Protein AF-A0A2E0ZL60-F1 (afdb_monomer_lite)

Structure (mmCIF, N/CA/C/O backbone):
data_AF-A0A2E0ZL60-F1
#
_entry.id   AF-A0A2E0ZL60-F1
#
loop_
_atom_site.group_PDB
_atom_site.id
_atom_site.type_symbol
_atom_site.label_atom_id
_atom_site.label_alt_id
_atom_site.label_comp_id
_atom_site.label_asym_id
_atom_site.label_entity_id
_atom_site.label_seq_id
_atom_site.pdbx_PDB_ins_code
_atom_site.Cartn_x
_atom_site.Cartn_y
_atom_site.Cartn_z
_atom_site.occupancy
_atom_site.B_iso_or_equiv
_atom_site.auth_seq_id
_atom_site.auth_comp_id
_atom_site.auth_asym_id
_atom_site.auth_atom_id
_atom_site.pdbx_PDB_model_num
ATOM 1 N N . MET A 1 1 ? -19.116 -10.398 30.350 1.00 44.75 1 MET A N 1
ATOM 2 C CA . MET A 1 1 ? -18.994 -11.153 29.090 1.00 44.75 1 MET A CA 1
ATOM 3 C C . MET A 1 1 ? -18.769 -10.111 28.020 1.00 44.75 1 MET A C 1
ATOM 5 O O . MET A 1 1 ? -19.421 -9.079 28.097 1.00 44.75 1 MET A O 1
ATOM 9 N N . CYS A 1 2 ? -17.756 -10.293 27.179 1.00 43.09 2 CYS A N 1
ATOM 10 C CA . CYS A 1 2 ? -17.496 -9.387 26.066 1.00 43.09 2 CYS A CA 1
ATOM 11 C C . CYS A 1 2 ? -18.445 -9.800 24.946 1.00 43.09 2 CYS A C 1
ATOM 13 O O . CYS A 1 2 ? -18.360 -10.938 24.493 1.00 43.09 2 CYS A O 1
ATOM 15 N N . ASP A 1 3 ? -19.374 -8.925 24.585 1.00 45.25 3 ASP A N 1
ATOM 16 C CA . ASP A 1 3 ? -20.279 -9.153 23.464 1.00 45.25 3 ASP A CA 1
ATOM 17 C C . ASP A 1 3 ? -19.459 -8.947 22.170 1.00 45.25 3 ASP A C 1
ATOM 19 O O . ASP A 1 3 ? -18.822 -7.901 22.021 1.00 45.25 3 ASP A O 1
ATOM 23 N N . ASP A 1 4 ? -19.422 -9.943 21.279 1.00 63.31 4 ASP A N 1
ATOM 24 C CA . ASP A 1 4 ? -18.672 -9.987 20.011 1.00 63.31 4 ASP A CA 1
ATOM 25 C C . ASP A 1 4 ? -17.159 -10.228 20.151 1.00 63.31 4 ASP A C 1
ATOM 27 O O . ASP A 1 4 ? -16.347 -9.328 19.916 1.00 63.31 4 ASP A O 1
ATOM 31 N N . LEU A 1 5 ? -16.781 -11.466 20.497 1.00 67.69 5 LEU A N 1
ATOM 32 C CA . LEU A 1 5 ? -15.383 -11.910 20.542 1.00 67.69 5 LEU A CA 1
ATOM 33 C C . LEU A 1 5 ? -15.007 -12.723 19.290 1.00 67.69 5 LEU A C 1
ATOM 35 O O . LEU A 1 5 ? -15.621 -13.754 19.020 1.00 67.69 5 LEU A O 1
ATOM 39 N N . ILE A 1 6 ? -13.951 -12.319 18.573 1.00 72.19 6 ILE A N 1
ATOM 40 C CA . ILE A 1 6 ? -13.355 -13.114 17.482 1.00 72.19 6 ILE A CA 1
ATOM 41 C C . ILE A 1 6 ? -12.000 -13.671 17.905 1.00 72.19 6 ILE A C 1
ATOM 43 O O . ILE A 1 6 ? -11.134 -12.916 18.343 1.00 72.19 6 ILE A O 1
ATOM 47 N N . LEU A 1 7 ? -11.815 -14.984 17.758 1.00 71.44 7 LEU A N 1
ATOM 48 C CA . LEU A 1 7 ? -10.533 -15.656 17.971 1.00 71.44 7 LEU A CA 1
ATOM 49 C C . LEU A 1 7 ? -9.821 -15.872 16.634 1.00 71.44 7 LEU A C 1
ATOM 51 O O . LEU A 1 7 ? -10.433 -16.328 15.672 1.00 71.44 7 LEU A O 1
ATOM 55 N N . LEU A 1 8 ? -8.525 -15.588 16.577 1.00 68.31 8 LEU A N 1
ATOM 56 C CA . LEU A 1 8 ? -7.730 -15.828 15.375 1.00 68.31 8 LEU A CA 1
ATOM 57 C C . LEU A 1 8 ? -7.024 -17.181 15.426 1.00 68.31 8 LEU A C 1
ATOM 59 O O . LEU A 1 8 ? -6.408 -17.533 16.433 1.00 68.31 8 LEU A O 1
ATOM 63 N N . ALA A 1 9 ? -7.112 -17.922 14.327 1.00 63.91 9 ALA A N 1
ATOM 64 C CA . ALA A 1 9 ? -6.436 -19.197 14.120 1.00 63.91 9 ALA A CA 1
ATOM 65 C C . ALA A 1 9 ? -5.778 -19.227 12.728 1.00 63.91 9 ALA A C 1
ATOM 67 O O . ALA A 1 9 ? -6.069 -18.395 11.871 1.00 63.91 9 ALA A O 1
ATOM 68 N N . PHE A 1 10 ? -4.867 -20.169 12.480 1.00 68.06 10 PHE A N 1
ATOM 69 C CA . PHE A 1 10 ? -4.040 -20.157 11.259 1.00 68.06 10 PHE A CA 1
ATOM 70 C C . PHE A 1 10 ? -4.469 -21.218 10.253 1.00 68.06 10 PHE A C 1
ATOM 72 O O . PHE A 1 10 ? -4.878 -22.309 10.631 1.00 68.06 10 PHE A O 1
ATOM 79 N N . GLY A 1 11 ? -4.358 -20.928 8.959 1.00 53.38 11 GLY A N 1
ATOM 80 C CA . GLY A 1 11 ? -4.427 -21.956 7.919 1.00 53.38 11 GLY A CA 1
ATOM 81 C C . GLY A 1 11 ? -3.049 -22.592 7.733 1.00 53.38 11 GLY A C 1
ATOM 82 O O . GLY A 1 11 ? -2.093 -21.893 7.408 1.00 53.38 11 GLY A O 1
ATOM 83 N N . GLY A 1 12 ? -2.909 -23.898 7.979 1.00 56.75 12 GLY A N 1
ATOM 84 C CA . GLY A 1 12 ? -1.682 -24.637 7.663 1.00 56.75 12 GLY A CA 1
ATOM 85 C C . GLY A 1 12 ? -1.555 -25.978 8.406 1.00 56.75 12 GLY A C 1
ATOM 86 O O . GLY A 1 12 ? -1.923 -26.060 9.580 1.00 56.75 12 GLY A O 1
ATOM 87 N N . PRO A 1 13 ? -0.992 -27.029 7.778 1.00 49.72 13 PRO A N 1
ATOM 88 C CA . PRO A 1 13 ? -0.985 -28.397 8.318 1.00 49.72 13 PRO A CA 1
ATOM 89 C C . PRO A 1 13 ? -0.105 -28.608 9.568 1.00 49.72 13 PRO A C 1
ATOM 91 O O . PRO A 1 13 ? -0.114 -29.693 10.147 1.00 49.72 13 PRO A O 1
ATOM 94 N N . PHE A 1 14 ? 0.644 -27.591 10.014 1.00 51.56 14 PHE A N 1
ATOM 95 C CA . PHE A 1 14 ? 1.700 -27.724 11.029 1.00 51.56 14 PHE A CA 1
ATOM 96 C C . PHE A 1 14 ? 1.362 -27.184 12.429 1.00 51.56 14 PHE A C 1
ATOM 98 O O . PHE A 1 14 ? 2.237 -27.147 13.294 1.00 51.56 14 PHE A O 1
ATOM 105 N N . TYR A 1 15 ? 0.116 -26.797 12.707 1.00 61.94 15 TYR A N 1
ATOM 106 C CA . TYR A 1 15 ? -0.217 -26.128 13.970 1.00 61.94 15 TYR A CA 1
ATOM 107 C C . TYR A 1 15 ? -1.091 -26.984 14.893 1.00 61.94 15 TYR A C 1
ATOM 109 O O . TYR A 1 15 ? -2.301 -27.109 14.711 1.00 61.94 15 TYR A O 1
ATOM 117 N N . PHE A 1 16 ? -0.483 -27.504 15.964 1.00 56.84 16 PHE A N 1
ATOM 118 C CA . PHE A 1 16 ? -1.176 -28.227 17.043 1.00 56.84 16 PHE A CA 1
ATOM 119 C C . PHE A 1 16 ? -2.316 -27.424 17.692 1.00 56.84 16 PHE A C 1
ATOM 121 O O . PHE A 1 16 ? -3.311 -28.007 18.121 1.00 56.84 16 PHE A O 1
ATOM 128 N N . PHE A 1 17 ? -2.195 -26.093 17.753 1.00 60.81 17 PHE A N 1
ATOM 129 C CA . PHE A 1 17 ? -3.228 -25.220 18.318 1.00 60.81 17 PHE A CA 1
ATOM 130 C C . PHE A 1 17 ? -4.510 -25.215 17.471 1.00 60.81 17 PHE A C 1
ATOM 132 O O . PHE A 1 17 ? -5.612 -25.283 18.019 1.00 60.81 17 PHE A O 1
ATOM 139 N N . ASN A 1 18 ? -4.368 -25.251 16.143 1.00 68.56 18 ASN A N 1
ATOM 140 C CA . ASN A 1 18 ? -5.503 -25.260 15.226 1.00 68.56 18 ASN A CA 1
ATOM 141 C C . ASN A 1 18 ? -6.332 -26.527 15.386 1.00 68.56 18 ASN A C 1
ATOM 143 O O . ASN A 1 18 ? -7.546 -26.428 15.456 1.00 68.56 18 ASN A O 1
ATOM 147 N N . TYR A 1 19 ? -5.715 -27.699 15.562 1.00 73.44 19 TYR A N 1
ATOM 148 C CA . TYR A 1 19 ? -6.470 -28.941 15.764 1.00 73.44 19 TYR A CA 1
ATOM 149 C C . TYR A 1 19 ? -7.383 -28.904 16.992 1.00 73.44 19 TYR A C 1
ATOM 151 O O . TYR A 1 19 ? -8.451 -29.511 16.979 1.00 73.44 19 TYR A O 1
ATOM 159 N N . ARG A 1 20 ? -6.993 -28.186 18.054 1.00 79.56 20 ARG A N 1
ATOM 160 C CA . ARG A 1 20 ? -7.834 -28.048 19.247 1.00 79.56 20 ARG A CA 1
ATOM 161 C C . ARG A 1 20 ? -8.996 -27.086 19.026 1.00 79.56 20 ARG A C 1
ATOM 163 O O . ARG A 1 20 ? -10.085 -27.354 19.512 1.00 79.56 20 ARG A O 1
ATOM 170 N N . ILE A 1 21 ? -8.782 -25.981 18.316 1.00 80.81 21 ILE A N 1
ATOM 171 C CA . ILE A 1 21 ? -9.883 -25.078 17.956 1.00 80.81 21 ILE A CA 1
ATOM 172 C C . ILE A 1 21 ? -10.816 -25.774 16.966 1.00 80.81 21 ILE A C 1
ATOM 174 O O . ILE A 1 21 ? -12.019 -25.790 17.186 1.00 80.81 21 ILE A O 1
ATOM 178 N N . LEU A 1 22 ? -10.270 -26.411 15.931 1.00 83.50 22 LEU A N 1
ATOM 179 C CA . LEU A 1 22 ? -11.033 -27.155 14.934 1.00 83.50 22 LEU A CA 1
ATOM 180 C C . LEU A 1 22 ? -11.872 -28.253 15.590 1.00 83.50 22 LEU A C 1
ATOM 182 O O . LEU A 1 22 ? -13.055 -28.329 15.298 1.00 83.50 22 LEU A O 1
ATOM 186 N N . SER A 1 23 ? -11.329 -29.019 16.544 1.00 84.75 23 SER A N 1
ATOM 187 C CA . SER A 1 23 ? -12.113 -30.043 17.255 1.00 84.75 23 SER A CA 1
ATOM 188 C C . SER A 1 23 ? -13.192 -29.477 18.179 1.00 84.75 23 SER A C 1
ATOM 190 O O . SER A 1 23 ? -14.175 -30.159 18.452 1.00 84.75 23 SER A O 1
ATOM 192 N N . LEU A 1 24 ? -13.037 -28.239 18.657 1.00 85.31 24 LEU A N 1
ATOM 193 C CA . LEU A 1 24 ? -14.088 -27.535 19.393 1.00 85.31 24 LEU A CA 1
ATOM 194 C C . LEU A 1 24 ? -15.141 -26.941 18.450 1.00 85.31 24 LEU A C 1
ATOM 196 O O . LEU A 1 24 ? -16.302 -26.837 18.825 1.00 85.31 24 LEU A O 1
ATOM 200 N N . LEU A 1 25 ? -14.764 -26.535 17.238 1.00 85.44 25 LEU A N 1
ATOM 201 C CA . LEU A 1 25 ? -15.684 -26.019 16.217 1.00 85.44 25 LEU A CA 1
ATOM 202 C C . LEU A 1 25 ? -16.408 -27.135 15.448 1.00 85.44 25 LEU A C 1
ATOM 204 O O . LEU A 1 25 ? -17.450 -26.871 14.839 1.00 85.44 25 LEU A O 1
ATOM 208 N N . ASP A 1 26 ? -15.869 -28.356 15.488 1.00 76.38 26 ASP A N 1
ATOM 209 C CA . ASP A 1 26 ? -16.369 -29.540 14.798 1.00 76.38 26 ASP A CA 1
ATOM 210 C C . ASP A 1 26 ? -17.738 -29.964 15.353 1.00 76.38 26 ASP A C 1
ATOM 212 O O . ASP A 1 26 ? -17.886 -30.789 16.252 1.00 76.38 26 ASP A O 1
ATOM 216 N N . ASN A 1 27 ? -18.780 -29.360 14.787 1.00 73.06 27 ASN A N 1
ATOM 217 C CA . ASN A 1 27 ? -20.173 -29.759 14.948 1.00 73.06 27 ASN A CA 1
ATOM 218 C C . ASN A 1 27 ? -20.565 -30.821 13.896 1.00 73.06 27 ASN A C 1
ATOM 220 O O . ASN A 1 27 ? -21.704 -30.826 13.423 1.00 73.06 27 ASN A O 1
ATOM 224 N N . GLY A 1 28 ? -19.624 -31.678 13.480 1.00 71.06 28 GLY A N 1
ATOM 225 C CA . GLY A 1 28 ? -19.782 -32.625 12.374 1.00 71.06 28 GLY A CA 1
ATOM 226 C C . GLY A 1 28 ? -19.444 -32.035 11.000 1.00 71.06 28 GLY A C 1
ATOM 227 O O . GLY A 1 28 ? -19.955 -32.525 9.993 1.00 71.06 28 GLY A O 1
ATOM 228 N N . ILE A 1 29 ? -18.632 -30.975 10.956 1.00 72.69 29 ILE A N 1
ATOM 229 C CA . ILE A 1 29 ? -18.113 -30.380 9.719 1.00 72.69 29 ILE A CA 1
ATOM 230 C C . ILE A 1 29 ? -16.599 -30.514 9.787 1.00 72.69 29 ILE A C 1
ATOM 232 O O . ILE A 1 29 ? -15.955 -29.843 10.594 1.00 72.69 29 ILE A O 1
ATOM 236 N N . ASP A 1 30 ? -16.043 -31.361 8.925 1.00 81.25 30 ASP A N 1
ATOM 237 C CA . ASP A 1 30 ? -14.599 -31.463 8.775 1.00 81.25 30 ASP A CA 1
ATOM 238 C C . ASP A 1 30 ? -14.069 -30.182 8.121 1.00 81.25 30 ASP A C 1
ATOM 240 O O . ASP A 1 30 ? -14.214 -29.953 6.922 1.00 81.25 30 ASP A O 1
ATOM 244 N N . LEU A 1 31 ? -13.505 -29.309 8.952 1.00 81.81 31 LEU A N 1
ATOM 245 C CA . LEU A 1 31 ? -12.919 -28.044 8.524 1.00 81.81 31 LEU A CA 1
ATOM 246 C C . LEU A 1 31 ? -11.487 -28.213 7.995 1.00 81.81 31 LEU A C 1
ATOM 248 O O . LEU A 1 31 ? -10.915 -27.233 7.522 1.00 81.81 31 LEU A O 1
ATOM 252 N N . SER A 1 32 ? -10.890 -29.410 8.072 1.00 79.38 32 SER A N 1
ATOM 253 C CA . SER A 1 32 ? -9.493 -29.615 7.667 1.00 79.38 32 SER A CA 1
ATOM 254 C C . SER A 1 32 ? -9.276 -29.390 6.169 1.00 79.38 32 SER A C 1
ATOM 256 O O . SER A 1 32 ? -8.305 -28.734 5.793 1.00 79.38 32 SER A O 1
ATOM 258 N N . ASP A 1 33 ? -10.239 -29.804 5.343 1.00 81.44 33 ASP A N 1
ATOM 259 C CA . ASP A 1 33 ? -10.255 -29.571 3.892 1.00 81.44 33 ASP A CA 1
ATOM 260 C C . ASP A 1 33 ? -10.708 -28.150 3.509 1.00 81.44 33 ASP A C 1
ATOM 262 O O . ASP A 1 33 ? -10.700 -27.788 2.336 1.00 81.44 33 ASP A O 1
ATOM 266 N N . SER A 1 34 ? -11.140 -27.343 4.485 1.00 84.94 34 SER A N 1
ATOM 267 C CA . SER A 1 34 ? -11.659 -25.982 4.273 1.00 84.94 34 SER A CA 1
ATOM 268 C C . SER A 1 34 ? -10.724 -24.890 4.793 1.00 84.94 34 SER A C 1
ATOM 270 O O . SER A 1 34 ? -11.098 -23.719 4.785 1.00 84.94 34 SER A O 1
ATOM 272 N N . LEU A 1 35 ? -9.534 -25.239 5.293 1.00 87.44 35 LEU A N 1
ATOM 273 C CA . LEU A 1 35 ? -8.582 -24.229 5.751 1.00 87.44 35 LEU A CA 1
ATOM 274 C C . LEU A 1 35 ? -8.124 -23.355 4.569 1.00 87.44 35 LEU A C 1
ATOM 276 O O . LEU A 1 35 ? -7.800 -23.901 3.516 1.00 87.44 35 LEU A O 1
ATOM 280 N N . PRO A 1 36 ? -8.069 -22.021 4.743 1.00 90.06 36 PRO A N 1
ATOM 281 C CA . PRO A 1 36 ? -7.762 -21.099 3.653 1.00 90.06 36 PRO A CA 1
ATOM 282 C C . PRO A 1 36 ? -6.338 -21.288 3.121 1.00 90.06 36 PRO A C 1
ATOM 284 O O . PRO A 1 36 ? -5.403 -21.507 3.904 1.00 90.06 36 PRO A O 1
ATOM 287 N N . GLU A 1 37 ? -6.167 -21.138 1.805 1.00 89.12 37 GLU A N 1
ATOM 288 C CA . GLU A 1 37 ? -4.848 -21.080 1.173 1.00 89.12 37 GLU A CA 1
ATOM 289 C C . GLU A 1 37 ? -4.092 -19.793 1.552 1.00 89.12 37 GLU A C 1
ATOM 291 O O . GLU A 1 37 ? -4.628 -18.881 2.188 1.00 89.12 37 GLU A O 1
ATOM 296 N N . ILE A 1 38 ? -2.814 -19.698 1.163 1.00 86.94 38 ILE A N 1
ATOM 297 C CA . ILE A 1 38 ? -2.010 -18.481 1.354 1.00 86.94 38 ILE A CA 1
ATOM 298 C C . ILE A 1 38 ? -2.781 -17.282 0.794 1.00 86.94 38 ILE A C 1
ATOM 300 O O . ILE A 1 38 ? -3.271 -17.320 -0.329 1.00 86.94 38 ILE A O 1
ATOM 304 N N . SER A 1 39 ? -2.858 -16.205 1.576 1.00 82.44 39 SER A N 1
ATOM 305 C CA . SER A 1 39 ? -3.594 -14.984 1.223 1.00 82.44 39 SER A CA 1
ATOM 306 C C . SER A 1 39 ? -5.123 -15.097 1.234 1.00 82.44 39 SER A C 1
ATOM 308 O O . SER A 1 39 ? -5.778 -14.058 1.171 1.00 82.44 39 SER A O 1
ATOM 310 N N . GLU A 1 40 ? -5.708 -16.255 1.518 1.00 91.38 40 GLU A N 1
ATOM 311 C CA . GLU A 1 40 ? -7.145 -16.396 1.771 1.00 91.38 40 GLU A CA 1
ATOM 312 C C . GLU A 1 40 ? -7.488 -16.262 3.266 1.00 91.38 40 GLU A C 1
ATOM 314 O O . GLU A 1 40 ? -6.614 -16.064 4.128 1.00 91.38 40 GLU A O 1
ATOM 319 N N . PHE A 1 41 ? -8.782 -16.317 3.578 1.00 94.31 41 PHE A N 1
ATOM 320 C CA . PHE A 1 41 ? -9.303 -16.354 4.938 1.00 94.31 41 PHE A CA 1
ATOM 321 C C . PHE A 1 41 ? -10.602 -17.169 5.009 1.00 94.31 41 PHE A C 1
ATOM 323 O O . PHE A 1 41 ? -11.273 -17.381 4.004 1.00 94.31 41 PHE A O 1
ATOM 330 N N . LEU A 1 42 ? -10.967 -17.608 6.212 1.00 92.94 42 LEU A N 1
ATOM 331 C CA . LEU A 1 42 ? -12.236 -18.270 6.498 1.00 92.94 42 LEU A CA 1
ATOM 332 C C . LEU A 1 42 ? -12.764 -17.792 7.852 1.00 92.94 42 LEU A C 1
ATOM 334 O O . LEU A 1 42 ? -12.130 -18.026 8.879 1.00 92.94 42 LEU A O 1
ATOM 338 N N . LEU A 1 43 ? -13.943 -17.169 7.874 1.00 93.81 43 LEU A N 1
ATOM 339 C CA . LEU A 1 43 ? -14.629 -16.796 9.111 1.00 93.81 43 LEU A CA 1
ATOM 340 C C . LEU A 1 43 ? -15.684 -17.852 9.469 1.00 93.81 43 LEU A C 1
ATOM 342 O O . LEU A 1 43 ? -16.659 -18.052 8.748 1.00 93.81 43 LEU A O 1
ATOM 346 N N . VAL A 1 44 ? -15.503 -18.524 10.604 1.00 92.94 44 VAL A N 1
ATOM 347 C CA . VAL A 1 44 ? -16.385 -19.600 11.076 1.00 92.94 44 VAL A CA 1
ATOM 348 C C . VAL A 1 44 ? -17.127 -19.150 12.325 1.00 92.94 44 VAL A C 1
ATOM 350 O O . VAL A 1 44 ? -16.511 -18.794 13.323 1.00 92.94 44 VAL A O 1
ATOM 353 N N . ASN A 1 45 ? -18.458 -19.210 12.315 1.00 92.38 45 ASN A N 1
ATOM 354 C CA . ASN A 1 45 ? -19.252 -18.993 13.525 1.00 92.38 45 ASN A CA 1
ATOM 355 C C . ASN A 1 45 ? -19.039 -20.153 14.514 1.00 92.38 45 ASN A C 1
ATOM 357 O O . ASN A 1 45 ? -19.182 -21.318 14.136 1.00 92.38 45 ASN A O 1
ATOM 361 N N . SER A 1 46 ? -18.743 -19.849 15.779 1.00 91.06 46 SER A N 1
ATOM 362 C CA . SER A 1 46 ? -18.453 -20.873 16.791 1.00 91.06 46 SER A CA 1
ATOM 363 C C . SER A 1 46 ? -19.683 -21.645 17.258 1.00 91.06 46 SER A C 1
ATOM 365 O O . SER A 1 46 ? -19.564 -22.730 17.822 1.00 91.06 46 SER A O 1
ATOM 367 N N . ARG A 1 47 ? -20.879 -21.074 17.075 1.00 90.00 47 ARG A N 1
ATOM 368 C CA . ARG A 1 47 ? -22.151 -21.595 17.592 1.00 90.00 47 ARG A CA 1
ATOM 369 C C . ARG A 1 47 ? -22.099 -21.879 19.098 1.00 90.00 47 ARG A C 1
ATOM 371 O O . ARG A 1 47 ? -22.709 -22.839 19.565 1.00 90.00 47 ARG A O 1
ATOM 378 N N . ASN A 1 48 ? -21.397 -21.030 19.852 1.00 88.50 48 ASN A N 1
ATOM 379 C CA . ASN A 1 48 ? -21.158 -21.163 21.295 1.00 88.50 48 ASN A CA 1
ATOM 380 C C . ASN A 1 48 ? -20.318 -22.386 21.700 1.00 88.50 48 ASN A C 1
ATOM 382 O O . ASN A 1 48 ? -20.337 -22.779 22.867 1.00 88.50 48 ASN A O 1
ATOM 386 N N . SER A 1 49 ? -19.587 -23.013 20.773 1.00 89.12 49 SER A N 1
ATOM 387 C CA . SER A 1 49 ? -18.675 -24.104 21.133 1.00 89.12 49 SER A CA 1
ATOM 388 C C . SER A 1 49 ? -17.422 -23.611 21.866 1.00 89.12 49 SER A C 1
ATOM 390 O O . SER A 1 49 ? -16.795 -24.349 22.627 1.00 89.12 49 SER A O 1
ATOM 392 N N . ILE A 1 50 ? -17.100 -22.330 21.687 1.00 88.94 50 ILE A N 1
ATOM 393 C CA . ILE A 1 50 ? -16.121 -21.569 22.456 1.00 88.94 50 ILE A CA 1
ATOM 394 C C . ILE A 1 50 ? -16.732 -20.222 22.859 1.00 88.94 50 ILE A C 1
ATOM 396 O O . ILE A 1 50 ? -17.795 -19.843 22.377 1.00 88.94 50 ILE A O 1
ATOM 400 N N . ALA A 1 51 ? -16.056 -19.497 23.754 1.00 89.44 51 ALA A N 1
ATOM 401 C CA . ALA A 1 51 ? -16.529 -18.199 24.243 1.00 89.44 51 ALA A CA 1
ATOM 402 C C . ALA A 1 51 ? -16.527 -17.089 23.174 1.00 89.44 51 ALA A C 1
ATOM 404 O O . ALA A 1 51 ? -17.205 -16.085 23.352 1.00 89.44 51 ALA A O 1
ATOM 405 N N . ALA A 1 52 ? -15.733 -17.249 22.112 1.00 90.19 52 ALA A N 1
ATOM 406 C CA . ALA A 1 52 ? -15.742 -16.366 20.951 1.00 90.19 52 ALA A CA 1
ATOM 407 C C . ALA A 1 52 ? -16.949 -16.683 20.062 1.00 90.19 52 ALA A C 1
ATOM 409 O O . ALA A 1 52 ? -17.236 -17.858 19.860 1.00 90.19 52 ALA A O 1
ATOM 410 N N . ASP A 1 53 ? -17.617 -15.683 19.490 1.00 93.06 53 ASP A N 1
ATOM 411 C CA . ASP A 1 53 ? -18.769 -15.870 18.592 1.00 93.06 53 ASP A CA 1
ATOM 412 C C . ASP A 1 53 ? -18.351 -16.379 17.208 1.00 93.06 53 ASP A C 1
ATOM 414 O O . ASP A 1 53 ? -19.100 -17.088 16.528 1.00 93.06 53 ASP A O 1
ATOM 418 N N . ALA A 1 54 ? -17.129 -16.041 16.794 1.00 94.19 54 ALA A N 1
ATOM 419 C CA . ALA A 1 54 ? -16.538 -16.505 15.550 1.00 94.19 54 ALA A CA 1
ATOM 420 C C . ALA A 1 54 ? -15.026 -16.732 15.675 1.00 94.19 54 ALA A C 1
ATOM 422 O O . ALA A 1 54 ? -14.356 -16.215 16.572 1.00 94.19 54 ALA A O 1
ATOM 423 N N . VAL A 1 55 ? -14.493 -17.520 14.746 1.00 93.69 55 VAL A N 1
ATOM 424 C CA . VAL A 1 55 ? -13.067 -17.780 14.571 1.00 93.69 55 VAL A CA 1
ATOM 425 C C . VAL A 1 55 ? -12.677 -17.391 13.159 1.00 93.69 55 VAL A C 1
ATOM 427 O O . VAL A 1 55 ? -13.260 -17.900 12.203 1.00 93.69 55 VAL A O 1
ATOM 430 N N . LEU A 1 56 ? -11.699 -16.500 13.025 1.00 93.75 56 LEU A N 1
ATOM 431 C CA . LEU A 1 56 ? -11.124 -16.150 11.733 1.00 93.75 56 LEU A CA 1
ATOM 432 C C . LEU A 1 56 ? -9.853 -16.969 11.515 1.00 93.75 56 LEU A C 1
ATOM 434 O O . LEU A 1 56 ? -8.885 -16.842 12.266 1.00 93.75 56 LEU A O 1
ATOM 438 N N . PHE A 1 57 ? -9.859 -17.780 10.464 1.00 92.56 57 PHE A N 1
ATOM 439 C CA . PHE A 1 57 ? -8.675 -18.421 9.921 1.00 92.56 57 PHE A CA 1
ATOM 440 C C . PHE A 1 57 ? -8.082 -17.540 8.833 1.00 92.56 57 PHE A C 1
ATOM 442 O O . PHE A 1 57 ? -8.798 -17.109 7.935 1.00 92.56 57 PHE A O 1
ATOM 449 N N . VAL A 1 58 ? -6.778 -17.296 8.880 1.00 91.69 58 VAL A N 1
ATOM 450 C CA . VAL A 1 58 ? -6.066 -16.571 7.821 1.00 91.69 58 VAL A CA 1
ATOM 451 C C . VAL A 1 58 ? -4.943 -17.459 7.308 1.00 91.69 58 VAL A C 1
ATOM 453 O O . VAL A 1 58 ? -4.155 -17.991 8.097 1.00 91.69 58 VAL A O 1
ATOM 456 N N . GLY A 1 59 ? -4.879 -17.646 5.991 1.00 90.75 59 GLY A N 1
ATOM 457 C CA . GLY A 1 59 ? -3.796 -18.393 5.369 1.00 90.75 59 GLY A CA 1
ATOM 458 C C . GLY A 1 59 ? -2.526 -17.550 5.283 1.00 90.75 59 GLY A C 1
ATOM 459 O O . GLY A 1 59 ? -2.555 -16.394 4.845 1.00 90.75 59 GLY A O 1
ATOM 460 N N . VAL A 1 60 ? -1.411 -18.135 5.720 1.00 89.50 60 VAL A N 1
ATOM 461 C CA . VAL A 1 60 ? -0.097 -17.484 5.827 1.00 89.50 60 VAL A CA 1
ATOM 462 C C . VAL A 1 60 ? 0.969 -18.270 5.069 1.00 89.50 60 VAL A C 1
ATOM 464 O O . VAL A 1 60 ? 0.806 -19.461 4.803 1.00 89.50 60 VAL A O 1
ATOM 467 N N . ASN A 1 61 ? 2.080 -17.607 4.741 1.00 87.50 61 ASN A N 1
ATOM 468 C CA . ASN A 1 61 ? 3.235 -18.263 4.132 1.00 87.50 61 ASN A CA 1
ATOM 469 C C . ASN A 1 61 ? 3.780 -19.402 5.019 1.00 87.50 61 ASN A C 1
ATOM 471 O O . ASN A 1 61 ? 3.596 -19.387 6.241 1.00 87.50 61 ASN A O 1
ATOM 475 N N . PRO A 1 62 ? 4.507 -20.375 4.434 1.00 86.12 62 PRO A N 1
ATOM 476 C CA . PRO A 1 62 ? 5.238 -21.371 5.210 1.00 86.12 62 PRO A CA 1
ATOM 477 C C . PRO A 1 62 ? 6.141 -20.717 6.262 1.00 86.12 62 PRO A C 1
ATOM 479 O O . PRO A 1 62 ? 6.756 -19.689 5.990 1.00 86.12 62 PRO A O 1
ATOM 482 N N . LEU A 1 63 ? 6.286 -21.353 7.431 1.00 84.00 63 LEU A N 1
ATOM 483 C CA . LEU A 1 63 ? 7.046 -20.817 8.573 1.00 84.00 63 LEU A CA 1
ATOM 484 C C . LEU A 1 63 ? 8.487 -20.402 8.241 1.00 84.00 63 LEU A C 1
ATOM 486 O O . LEU A 1 63 ? 9.007 -19.473 8.849 1.00 84.00 63 LEU A O 1
ATOM 490 N N . SER A 1 64 ? 9.131 -21.054 7.268 1.00 85.62 64 SER A N 1
ATOM 491 C CA . SER A 1 64 ? 10.477 -20.680 6.810 1.00 85.62 64 SER A CA 1
ATOM 492 C C . SER A 1 64 ? 10.545 -19.283 6.186 1.00 85.62 64 SER A C 1
ATOM 494 O O . SER A 1 64 ? 11.622 -18.702 6.123 1.00 85.62 64 SER A O 1
ATOM 496 N N . ASN A 1 65 ? 9.404 -18.770 5.720 1.00 87.00 65 ASN A N 1
ATOM 497 C CA . ASN A 1 65 ? 9.247 -17.511 4.997 1.00 87.00 65 ASN A CA 1
ATOM 498 C C . ASN A 1 65 ? 8.267 -16.567 5.720 1.00 87.00 65 ASN A C 1
ATOM 500 O O . ASN A 1 65 ? 7.706 -15.679 5.087 1.00 87.00 65 ASN A O 1
ATOM 504 N N . PHE A 1 66 ? 7.989 -16.796 7.006 1.00 89.38 66 PHE A N 1
ATOM 505 C CA . PHE A 1 66 ? 7.049 -15.992 7.787 1.00 89.38 66 PHE A CA 1
ATOM 506 C C . PHE A 1 66 ? 7.818 -15.212 8.861 1.00 89.38 66 PHE A C 1
ATOM 508 O O . PHE A 1 66 ? 7.876 -15.609 10.021 1.00 89.38 66 PHE A O 1
ATOM 515 N N . GLY A 1 67 ? 8.513 -14.156 8.432 1.00 92.38 67 GLY A N 1
ATOM 516 C CA . GLY A 1 67 ? 9.322 -13.279 9.274 1.00 92.38 67 GLY A CA 1
ATOM 517 C C . GLY A 1 67 ? 8.547 -12.061 9.781 1.00 92.38 67 GLY A C 1
ATOM 518 O O . GLY A 1 67 ? 7.324 -11.982 9.686 1.00 92.38 67 GLY A O 1
ATOM 519 N N . TYR A 1 68 ? 9.265 -11.077 10.331 1.00 94.88 68 TYR A N 1
ATOM 520 C CA . TYR A 1 68 ? 8.650 -9.854 10.864 1.00 94.88 68 TYR A CA 1
ATOM 521 C C . TYR A 1 68 ? 7.822 -9.058 9.833 1.00 94.88 68 TYR A C 1
ATOM 523 O O . TYR A 1 68 ? 6.730 -8.618 10.197 1.00 94.88 68 TYR A O 1
ATOM 531 N N . PRO A 1 69 ? 8.254 -8.878 8.564 1.00 91.06 69 PRO A N 1
ATOM 532 C CA . PRO A 1 69 ? 7.428 -8.205 7.558 1.00 91.06 69 PRO A CA 1
ATOM 533 C C . PRO A 1 69 ? 6.108 -8.936 7.300 1.00 91.06 69 PRO A C 1
ATOM 535 O O . PRO A 1 69 ? 5.056 -8.303 7.220 1.00 91.06 69 PRO A O 1
ATOM 538 N N . GLU A 1 70 ? 6.143 -10.268 7.228 1.00 92.56 70 GLU A N 1
ATOM 539 C CA . GLU A 1 70 ? 4.947 -11.076 7.016 1.00 92.56 70 GLU A CA 1
ATOM 540 C C . GLU A 1 70 ? 4.022 -11.061 8.238 1.00 92.56 70 GLU A C 1
ATOM 542 O O . GLU A 1 70 ? 2.808 -11.002 8.065 1.00 92.56 70 GLU A O 1
ATOM 547 N N . ILE A 1 71 ? 4.570 -11.037 9.460 1.00 94.38 71 ILE A N 1
ATOM 548 C CA . ILE A 1 71 ? 3.798 -10.870 10.702 1.00 94.38 71 ILE A CA 1
ATOM 549 C C . ILE A 1 71 ? 3.089 -9.507 10.732 1.00 94.38 71 ILE A C 1
ATOM 551 O O . ILE A 1 71 ? 1.915 -9.432 11.097 1.00 94.38 71 ILE A O 1
ATOM 555 N N . ARG A 1 72 ? 3.763 -8.432 10.307 1.00 95.38 72 ARG A N 1
ATOM 556 C CA . ARG A 1 72 ? 3.157 -7.095 10.202 1.00 95.38 72 ARG A CA 1
ATOM 557 C C . ARG A 1 72 ? 2.032 -7.069 9.166 1.00 95.38 72 ARG A C 1
ATOM 559 O O . ARG A 1 72 ? 0.922 -6.638 9.471 1.00 95.38 72 ARG A O 1
ATOM 566 N N . ALA A 1 73 ? 2.280 -7.598 7.967 1.00 91.06 73 ALA A N 1
ATOM 567 C CA . ALA A 1 73 ? 1.258 -7.712 6.926 1.00 91.06 73 ALA A CA 1
ATOM 568 C C . ALA A 1 73 ? 0.060 -8.561 7.385 1.00 91.06 73 ALA A C 1
ATOM 570 O O . ALA A 1 73 ? -1.092 -8.240 7.093 1.00 91.06 73 ALA A O 1
ATOM 571 N N . PHE A 1 74 ? 0.328 -9.619 8.147 1.00 93.75 74 PHE A N 1
ATOM 572 C CA . PHE A 1 74 ? -0.686 -10.463 8.759 1.00 93.75 74 PHE A CA 1
ATOM 573 C C . PHE A 1 74 ? -1.543 -9.691 9.779 1.00 93.75 74 PHE A C 1
ATOM 575 O O . PHE A 1 74 ? -2.768 -9.724 9.666 1.00 93.75 74 PHE A O 1
ATOM 582 N N . GLY A 1 75 ? -0.924 -8.938 10.698 1.00 95.06 75 GLY A N 1
ATOM 583 C CA . GLY A 1 75 ? -1.618 -8.062 11.651 1.00 95.06 75 GLY A CA 1
ATOM 584 C C . GLY A 1 75 ? -2.593 -7.109 10.957 1.00 95.06 75 GLY A C 1
ATOM 585 O O . GLY A 1 75 ? -3.769 -7.043 11.316 1.00 95.06 75 GLY A O 1
ATOM 586 N N . LYS A 1 76 ? -2.134 -6.450 9.888 1.00 95.06 76 LYS A N 1
ATOM 587 C CA . LYS A 1 76 ? -2.966 -5.558 9.071 1.00 95.06 76 LYS A CA 1
ATOM 588 C C . LYS A 1 76 ? -4.144 -6.295 8.432 1.00 95.06 76 LYS A C 1
ATOM 590 O O . LYS A 1 76 ? -5.297 -5.886 8.565 1.00 95.06 76 LYS A O 1
ATOM 595 N N . LYS A 1 77 ? -3.861 -7.428 7.782 1.00 94.19 77 LYS A N 1
ATOM 596 C CA . LYS A 1 77 ? -4.860 -8.233 7.069 1.00 94.19 77 LYS A CA 1
ATOM 597 C C . LYS A 1 77 ? -6.007 -8.686 7.973 1.00 94.19 77 LYS A C 1
ATOM 599 O O . LYS A 1 77 ? -7.146 -8.719 7.521 1.00 94.19 77 LYS A O 1
ATOM 604 N N . ILE A 1 78 ? -5.729 -9.026 9.232 1.00 95.25 78 ILE A N 1
ATOM 605 C CA . ILE A 1 78 ? -6.762 -9.409 10.205 1.00 95.25 78 ILE A CA 1
ATOM 606 C C . ILE A 1 78 ? -7.838 -8.331 10.306 1.00 95.25 78 ILE A C 1
ATOM 608 O O . ILE A 1 78 ? -9.022 -8.630 10.164 1.00 95.25 78 ILE A O 1
ATOM 612 N N . LEU A 1 79 ? -7.437 -7.090 10.593 1.00 95.94 79 LEU A N 1
ATOM 613 C CA . LEU A 1 79 ? -8.396 -6.012 10.811 1.00 95.94 79 LEU A CA 1
ATOM 614 C C . LEU A 1 79 ? -9.111 -5.646 9.513 1.00 95.94 79 LEU A C 1
ATOM 616 O O . LEU A 1 79 ? -10.324 -5.455 9.558 1.00 95.94 79 LEU A O 1
ATOM 620 N N . ALA A 1 80 ? -8.405 -5.664 8.379 1.00 93.56 80 ALA A N 1
ATOM 621 C CA . ALA A 1 80 ? -8.998 -5.406 7.071 1.00 93.56 80 ALA A CA 1
ATOM 622 C C . ALA A 1 80 ? -10.108 -6.418 6.739 1.00 93.56 80 ALA A C 1
ATOM 624 O O . ALA A 1 80 ? -11.226 -6.029 6.408 1.00 93.56 80 ALA A O 1
ATOM 625 N N . VAL A 1 81 ? -9.840 -7.718 6.920 1.00 94.50 81 VAL A N 1
ATOM 626 C CA . VAL A 1 81 ? -10.837 -8.782 6.710 1.00 94.50 81 VAL A CA 1
ATOM 627 C C . VAL A 1 81 ? -12.016 -8.621 7.666 1.00 94.50 81 VAL A C 1
ATOM 629 O O . VAL A 1 81 ? -13.168 -8.735 7.259 1.00 94.50 81 VAL A O 1
ATOM 632 N N . LEU A 1 82 ? -11.763 -8.322 8.941 1.00 95.75 82 LEU A N 1
ATOM 633 C CA . LEU A 1 82 ? -12.843 -8.135 9.910 1.00 95.75 82 LEU A CA 1
ATOM 634 C C . LEU A 1 82 ? -13.660 -6.867 9.651 1.00 95.75 82 LEU A C 1
ATOM 636 O O . LEU A 1 82 ? -14.848 -6.852 9.963 1.00 95.75 82 LEU A O 1
ATOM 640 N N . ALA A 1 83 ? -13.066 -5.821 9.080 1.00 93.88 83 ALA A N 1
ATOM 641 C CA . ALA A 1 83 ? -13.793 -4.624 8.674 1.00 93.88 83 ALA A CA 1
ATOM 642 C C . ALA A 1 83 ? -14.869 -4.944 7.624 1.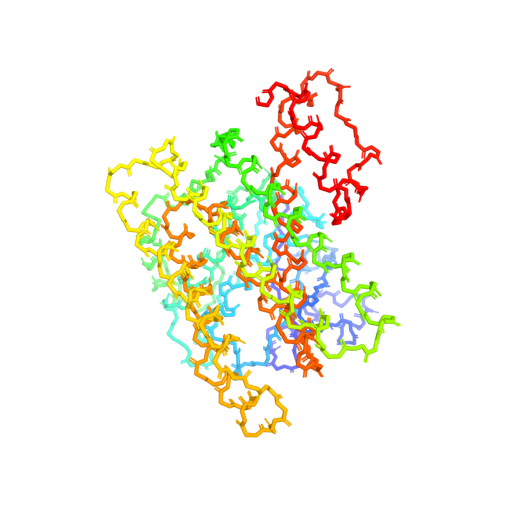00 93.88 83 ALA A C 1
ATOM 644 O O . ALA A 1 83 ? -15.941 -4.341 7.652 1.00 93.88 83 ALA A O 1
ATOM 645 N N . GLU A 1 84 ? -14.595 -5.904 6.738 1.00 91.56 84 GLU A N 1
ATOM 646 C CA . GLU A 1 84 ? -15.510 -6.361 5.690 1.00 91.56 84 GLU A CA 1
ATOM 647 C C . GLU A 1 84 ? -16.496 -7.423 6.200 1.00 91.56 84 GLU A C 1
ATOM 649 O O . GLU A 1 84 ? -17.712 -7.255 6.097 1.00 91.56 84 GLU A O 1
ATOM 654 N N . GLU A 1 85 ? -15.983 -8.490 6.812 1.00 94.88 85 GLU A N 1
ATOM 655 C CA . GLU A 1 85 ? -16.756 -9.693 7.146 1.00 94.88 85 GLU A CA 1
ATOM 656 C C . GLU A 1 85 ? -17.488 -9.595 8.488 1.00 94.88 85 GLU A C 1
ATOM 658 O O . GLU A 1 85 ? -18.536 -10.211 8.701 1.00 94.88 85 GLU A O 1
ATOM 663 N N . ALA A 1 86 ? -16.946 -8.812 9.421 1.00 95.12 86 ALA A N 1
ATOM 664 C CA . ALA A 1 86 ? -17.491 -8.646 10.763 1.00 95.12 86 ALA A CA 1
ATOM 665 C C . ALA A 1 86 ? -17.437 -7.176 11.233 1.00 95.12 86 ALA A C 1
ATOM 667 O O . ALA A 1 86 ? -16.939 -6.883 12.323 1.00 95.12 86 ALA A O 1
ATOM 668 N N . PRO A 1 87 ? -18.017 -6.219 10.475 1.00 93.06 87 PRO A N 1
ATOM 669 C CA . PRO A 1 87 ? -17.893 -4.778 10.742 1.00 93.06 87 PRO A CA 1
ATOM 670 C C . PRO A 1 87 ? -18.427 -4.344 12.115 1.00 93.06 87 PRO A C 1
ATOM 672 O O . PRO A 1 87 ? -18.142 -3.240 12.584 1.00 93.06 87 PRO A O 1
ATOM 675 N N . LYS A 1 88 ? -19.245 -5.192 12.751 1.00 93.62 88 LYS A N 1
ATOM 676 C CA . LYS A 1 88 ? -19.854 -4.940 14.060 1.00 93.62 88 LYS A CA 1
ATOM 677 C C . LYS A 1 88 ? -18.986 -5.375 15.238 1.00 93.62 88 LYS A C 1
ATOM 679 O O . LYS A 1 88 ? -19.324 -4.985 16.353 1.00 93.62 88 LYS A O 1
ATOM 684 N N . SER A 1 89 ? -17.913 -6.133 15.006 1.00 94.44 89 SER A N 1
ATOM 685 C CA . SER A 1 89 ? -17.051 -6.663 16.061 1.00 94.44 89 SER A CA 1
ATOM 686 C C . SER A 1 89 ? -16.502 -5.564 16.958 1.00 94.44 89 SER A C 1
ATOM 688 O O . SER A 1 89 ? -15.987 -4.552 16.483 1.00 94.44 89 SER A O 1
ATOM 690 N N . GLN A 1 90 ? -16.606 -5.786 18.269 1.00 95.50 90 GLN A N 1
ATOM 691 C CA . GLN A 1 90 ? -16.148 -4.842 19.288 1.00 95.50 90 GLN A CA 1
ATOM 692 C C . GLN A 1 90 ? -14.877 -5.312 19.989 1.00 95.50 90 GLN A C 1
ATOM 694 O O . GLN A 1 90 ? -14.113 -4.480 20.485 1.00 95.50 90 GLN A O 1
ATOM 699 N N . HIS A 1 91 ? -14.637 -6.624 20.030 1.00 95.75 91 HIS A N 1
ATOM 700 C CA . HIS A 1 91 ? -13.494 -7.213 20.709 1.00 95.75 91 HIS A CA 1
ATOM 701 C C . HIS A 1 91 ? -12.863 -8.318 19.860 1.00 95.75 91 HIS A C 1
ATOM 703 O O . HIS A 1 91 ? -13.516 -9.257 19.414 1.00 95.75 91 HIS A O 1
ATOM 709 N N . ILE A 1 92 ? -11.557 -8.222 19.640 1.00 95.25 92 ILE A N 1
ATOM 710 C CA . ILE A 1 92 ? -10.781 -9.256 18.953 1.00 95.25 92 ILE A CA 1
ATOM 711 C C . ILE A 1 92 ? -9.770 -9.834 19.939 1.00 95.25 92 ILE A C 1
ATOM 713 O O . ILE A 1 92 ? -9.123 -9.094 20.682 1.00 95.25 92 ILE A O 1
ATOM 717 N N . CYS A 1 93 ? -9.615 -11.155 19.929 1.00 94.81 93 CYS A N 1
ATOM 718 C CA . CYS A 1 93 ? -8.530 -11.842 20.609 1.00 94.81 93 CYS A CA 1
ATOM 719 C C . CYS A 1 93 ? -7.571 -12.466 19.603 1.00 94.81 93 CYS A C 1
ATOM 721 O O . CYS A 1 93 ? -7.972 -13.235 18.728 1.00 94.81 93 CYS A O 1
ATOM 723 N N . ILE A 1 94 ? -6.288 -12.180 19.787 1.00 94.00 94 ILE A N 1
ATOM 724 C CA . ILE A 1 94 ? -5.207 -12.648 18.924 1.00 94.00 94 ILE A CA 1
ATOM 725 C C . ILE A 1 94 ? -4.163 -13.392 19.755 1.00 94.00 94 ILE A C 1
ATOM 727 O O . ILE A 1 94 ? -4.058 -13.190 20.964 1.00 94.00 94 ILE A O 1
ATOM 731 N N . THR A 1 95 ? -3.378 -14.245 19.115 1.00 91.19 95 THR A N 1
ATOM 732 C CA . THR A 1 95 ? -2.167 -14.847 19.692 1.00 91.19 95 THR A CA 1
ATOM 733 C C . THR A 1 95 ? -0.946 -14.268 18.997 1.00 91.19 95 THR A C 1
ATOM 735 O O . THR A 1 95 ? -1.064 -13.881 17.842 1.00 91.19 95 THR A O 1
ATOM 738 N N . ILE A 1 96 ? 0.223 -14.283 19.640 1.00 90.75 96 ILE A N 1
ATOM 739 C CA . ILE A 1 96 ? 1.445 -13.761 19.013 1.00 90.75 96 ILE A CA 1
ATOM 740 C C . ILE A 1 96 ? 2.066 -14.750 18.030 1.00 90.75 96 ILE A C 1
ATOM 742 O O . ILE A 1 96 ? 2.271 -15.928 18.345 1.00 90.75 96 ILE A O 1
ATOM 746 N N . HIS A 1 97 ? 2.463 -14.231 16.874 1.00 86.56 97 HIS A N 1
ATOM 747 C CA . HIS A 1 97 ? 3.188 -14.950 15.831 1.00 86.56 97 HIS A CA 1
ATOM 748 C C . HIS A 1 97 ? 4.696 -14.808 15.971 1.00 86.56 97 HIS A C 1
ATOM 750 O O . HIS A 1 97 ? 5.178 -13.773 16.388 1.00 86.56 97 HIS A O 1
ATOM 756 N N . GLY A 1 98 ? 5.477 -15.826 15.603 1.00 8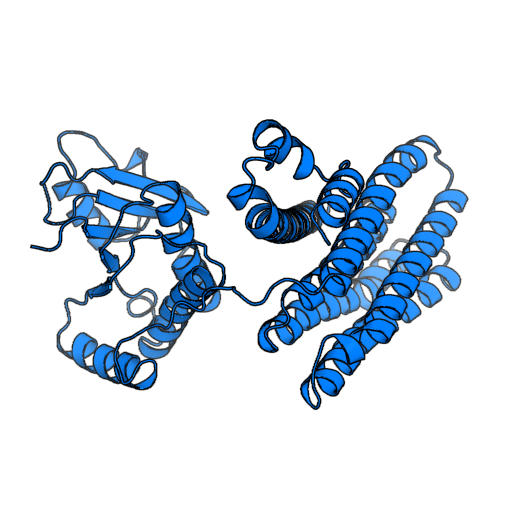3.50 98 GLY A N 1
ATOM 757 C CA . GLY A 1 98 ? 6.950 -15.738 15.597 1.00 83.50 98 GLY A CA 1
ATOM 758 C C . GLY A 1 98 ? 7.634 -16.445 16.754 1.00 83.50 98 GLY A C 1
ATOM 759 O O . GLY A 1 98 ? 8.585 -17.203 16.553 1.00 83.50 98 GLY A O 1
ATOM 760 N N . ALA A 1 99 ? 7.106 -16.267 17.964 1.00 81.88 99 ALA A N 1
ATOM 761 C CA . ALA A 1 99 ? 7.799 -16.638 19.200 1.00 81.88 99 ALA A CA 1
ATOM 762 C C . ALA A 1 99 ? 8.145 -18.139 19.328 1.00 81.88 99 ALA A C 1
ATOM 764 O O . ALA A 1 99 ? 9.088 -18.501 20.026 1.00 81.88 99 ALA A O 1
ATOM 765 N N . ASN A 1 100 ? 7.390 -19.031 18.677 1.00 80.81 100 ASN A N 1
ATOM 766 C CA . ASN A 1 100 ? 7.551 -20.486 18.821 1.00 80.81 100 ASN A CA 1
ATOM 767 C C . ASN A 1 100 ? 8.350 -21.157 17.690 1.00 80.81 100 ASN A C 1
ATOM 769 O O . ASN A 1 100 ? 8.528 -22.373 17.730 1.00 80.81 100 ASN A O 1
ATOM 773 N N . TYR A 1 101 ? 8.827 -20.408 16.693 1.00 84.38 101 TYR A N 1
ATOM 774 C CA . TYR A 1 101 ? 9.586 -20.970 15.566 1.00 84.38 101 TYR A CA 1
ATOM 775 C C . TYR A 1 101 ? 10.900 -20.229 15.283 1.00 84.38 101 TYR A C 1
ATOM 777 O O . TYR A 1 101 ? 11.449 -20.319 14.189 1.00 84.38 101 TYR A O 1
ATOM 785 N N . GLY A 1 102 ? 11.448 -19.568 16.309 1.00 86.06 102 GLY A N 1
ATOM 786 C CA . GLY A 1 102 ? 12.821 -19.055 16.309 1.00 86.06 102 GLY A CA 1
ATOM 787 C C . GLY A 1 102 ? 12.962 -17.545 16.135 1.00 86.06 102 GLY A C 1
ATOM 788 O O . GLY A 1 102 ? 14.095 -17.072 16.077 1.00 86.06 102 GLY A O 1
ATOM 789 N N . LEU A 1 103 ? 11.859 -16.792 16.076 1.00 91.88 103 LEU A N 1
ATOM 790 C CA . LEU A 1 103 ? 11.908 -15.329 16.097 1.00 91.88 103 LEU A CA 1
ATOM 791 C C . LEU A 1 103 ? 11.964 -14.793 17.531 1.00 91.88 103 LEU A C 1
ATOM 793 O O . LEU A 1 103 ? 11.506 -15.446 18.473 1.00 91.88 103 LEU A O 1
ATOM 797 N N . ASP A 1 104 ? 12.513 -13.588 17.685 1.00 95.56 104 ASP A N 1
ATOM 798 C CA . ASP A 1 104 ? 12.476 -12.866 18.953 1.00 95.56 104 ASP A CA 1
ATOM 799 C C . ASP A 1 104 ? 11.031 -12.455 19.260 1.00 95.56 104 ASP A C 1
ATOM 801 O O . ASP A 1 104 ? 10.378 -11.792 18.458 1.00 95.56 104 ASP A O 1
ATOM 805 N N . GLU A 1 105 ? 10.518 -12.873 20.417 1.00 95.25 105 GLU A N 1
ATOM 806 C CA . GLU A 1 105 ? 9.110 -12.686 20.784 1.00 95.25 105 GLU A CA 1
ATOM 807 C C . GLU A 1 105 ? 8.706 -11.212 20.953 1.00 95.25 105 GLU A C 1
ATOM 809 O O . GLU A 1 105 ? 7.543 -10.880 20.729 1.00 95.25 105 GLU A O 1
ATOM 814 N N . VAL A 1 106 ? 9.642 -10.327 21.318 1.00 94.56 106 VAL A N 1
ATOM 815 C CA . VAL A 1 106 ? 9.368 -8.891 21.466 1.00 94.56 106 VAL A CA 1
ATOM 816 C C . VAL A 1 106 ? 9.292 -8.237 20.091 1.00 94.56 106 VAL A C 1
ATOM 818 O O . VAL A 1 106 ? 8.337 -7.515 19.824 1.00 94.56 106 VAL A O 1
ATOM 821 N N . GLN A 1 107 ? 10.227 -8.548 19.192 1.00 94.19 107 GLN A N 1
ATOM 822 C CA . GLN A 1 107 ? 10.182 -8.059 17.808 1.00 94.19 107 GLN A CA 1
ATOM 823 C C . GLN A 1 107 ? 8.968 -8.596 17.042 1.00 94.19 107 GLN A C 1
ATOM 825 O O . GLN A 1 107 ? 8.365 -7.883 16.245 1.00 94.19 107 GLN A O 1
ATOM 830 N N . ALA A 1 108 ? 8.579 -9.842 17.304 1.00 95.19 108 ALA A N 1
ATOM 831 C CA . ALA A 1 108 ? 7.357 -10.439 16.779 1.00 95.19 108 ALA A CA 1
ATOM 832 C C . ALA A 1 108 ? 6.097 -9.694 17.250 1.00 95.19 108 ALA A C 1
ATOM 834 O O . ALA A 1 108 ? 5.258 -9.337 16.425 1.00 95.19 108 ALA A O 1
ATOM 835 N N . LEU A 1 109 ? 5.993 -9.423 18.559 1.00 95.69 109 LEU A N 1
ATOM 836 C CA . LEU A 1 109 ? 4.917 -8.607 19.127 1.00 95.69 109 LEU A CA 1
ATOM 837 C C . LEU A 1 109 ? 4.867 -7.228 18.461 1.00 95.69 109 LEU A C 1
ATOM 839 O O . LEU A 1 109 ? 3.799 -6.790 18.048 1.00 95.69 109 LEU A O 1
ATOM 843 N N . GLU A 1 110 ? 6.008 -6.546 18.367 1.00 94.81 110 GLU A N 1
ATOM 844 C CA . GLU A 1 110 ? 6.112 -5.223 17.747 1.00 94.81 110 GLU A CA 1
ATOM 845 C C . GLU A 1 110 ? 5.652 -5.251 16.289 1.00 94.81 110 GLU A C 1
ATOM 847 O O . GLU A 1 110 ? 4.862 -4.404 15.882 1.00 94.81 110 GLU A O 1
ATOM 852 N N . ALA A 1 111 ? 6.091 -6.242 15.511 1.00 94.69 111 ALA A N 1
ATOM 853 C CA . ALA A 1 111 ? 5.676 -6.404 14.124 1.00 94.69 111 ALA A CA 1
ATOM 854 C C . ALA A 1 111 ? 4.160 -6.609 13.997 1.00 94.69 111 ALA A C 1
ATOM 856 O O . ALA A 1 111 ? 3.516 -5.921 13.207 1.00 94.69 111 ALA A O 1
ATOM 857 N N . GLU A 1 112 ? 3.584 -7.513 14.793 1.00 95.88 112 GLU A N 1
ATOM 858 C CA . GLU A 1 112 ? 2.152 -7.821 14.745 1.00 95.88 112 GLU A CA 1
ATOM 859 C C . GLU A 1 112 ? 1.311 -6.612 15.157 1.00 95.88 112 GLU A C 1
ATOM 861 O O . GLU A 1 112 ? 0.356 -6.252 14.468 1.00 95.88 112 GLU A O 1
ATOM 866 N N . VAL A 1 113 ? 1.708 -5.932 16.235 1.00 95.56 113 VAL A N 1
ATOM 867 C CA . VAL A 1 113 ? 1.018 -4.736 16.720 1.00 95.56 113 VAL A CA 1
ATOM 868 C C . VAL A 1 113 ? 1.137 -3.577 15.734 1.00 95.56 113 VAL A C 1
ATOM 870 O O . VAL A 1 113 ? 0.133 -2.922 15.478 1.00 95.56 113 VAL A O 1
ATOM 873 N N . ASN A 1 114 ? 2.299 -3.362 15.115 1.00 93.62 114 ASN A N 1
ATOM 874 C CA . ASN A 1 114 ? 2.440 -2.360 14.056 1.00 93.62 114 ASN A CA 1
ATOM 875 C C . ASN A 1 114 ? 1.529 -2.663 12.862 1.00 93.62 114 ASN A C 1
ATOM 877 O O . ASN A 1 114 ? 0.966 -1.742 12.292 1.00 93.62 114 ASN A O 1
ATOM 881 N N . GLY A 1 115 ? 1.304 -3.938 12.533 1.00 95.06 115 GLY A N 1
ATOM 882 C CA . GLY A 1 115 ? 0.332 -4.324 11.509 1.00 95.06 115 GLY A CA 1
ATOM 883 C C . GLY A 1 115 ? -1.098 -3.920 11.868 1.00 95.06 115 GLY A C 1
ATOM 884 O O . GLY A 1 115 ? -1.832 -3.395 11.035 1.00 95.06 115 GLY A O 1
ATOM 885 N N . LEU A 1 116 ? -1.494 -4.125 13.127 1.00 95.31 116 LEU A N 1
ATOM 886 C CA . LEU A 1 116 ? -2.799 -3.679 13.624 1.00 95.31 116 LEU A CA 1
ATOM 887 C C . LEU A 1 116 ? -2.923 -2.150 13.587 1.00 95.31 116 LEU A C 1
ATOM 889 O O . LEU A 1 116 ? -3.974 -1.637 13.214 1.00 95.31 116 LEU A O 1
ATOM 893 N N . ILE A 1 117 ? -1.864 -1.426 13.963 1.00 92.81 117 ILE A N 1
ATOM 894 C CA . ILE A 1 117 ? -1.825 0.040 13.876 1.00 92.81 117 ILE A CA 1
ATOM 895 C C . ILE A 1 117 ? -1.967 0.485 12.423 1.00 92.81 117 ILE A C 1
ATOM 897 O O . ILE A 1 117 ? -2.805 1.339 12.169 1.00 92.81 117 ILE A O 1
ATOM 901 N N . ASP A 1 118 ? -1.233 -0.120 11.483 1.00 89.75 118 ASP A N 1
ATOM 902 C CA . ASP A 1 118 ? -1.315 0.221 10.058 1.00 89.75 118 ASP A CA 1
ATOM 903 C C . ASP A 1 118 ? -2.762 0.127 9.558 1.00 89.75 118 ASP A C 1
ATOM 905 O O . ASP A 1 118 ? -3.266 1.053 8.931 1.00 89.75 118 ASP A O 1
ATOM 909 N N . ALA A 1 119 ? -3.468 -0.959 9.892 1.00 92.38 119 ALA A N 1
ATOM 910 C CA . ALA A 1 119 ? -4.880 -1.110 9.544 1.00 92.38 119 ALA A CA 1
ATOM 911 C C . ALA A 1 119 ? -5.778 -0.061 10.221 1.00 92.38 119 ALA A C 1
ATOM 913 O O . ALA A 1 119 ? -6.697 0.461 9.594 1.00 92.38 119 ALA A O 1
ATOM 914 N N . ILE A 1 120 ? -5.527 0.267 11.492 1.00 91.44 120 ILE A N 1
ATOM 915 C CA . ILE A 1 120 ? -6.292 1.296 12.213 1.00 91.44 120 ILE A CA 1
ATOM 916 C C . ILE A 1 120 ? -6.079 2.677 11.586 1.00 91.44 120 ILE A C 1
ATOM 918 O O . ILE A 1 120 ? -7.047 3.399 11.353 1.00 91.44 120 ILE A O 1
ATOM 922 N N . GLU A 1 121 ? -4.830 3.035 11.301 1.00 83.75 121 GLU A N 1
ATOM 923 C CA . GLU A 1 121 ? -4.464 4.285 10.643 1.00 83.75 121 GLU A CA 1
ATOM 924 C C . GLU A 1 121 ? -5.059 4.360 9.240 1.00 83.75 121 GLU A C 1
ATOM 926 O O . GLU A 1 121 ? -5.576 5.395 8.853 1.00 83.75 121 GLU A O 1
ATOM 931 N N . GLU A 1 122 ? -5.070 3.267 8.485 1.00 82.06 122 GLU A N 1
ATOM 932 C CA . GLU A 1 122 ? -5.645 3.246 7.137 1.00 82.06 122 GLU A CA 1
ATOM 933 C C . GLU A 1 122 ? -7.181 3.143 7.115 1.00 82.06 122 GLU A C 1
ATOM 935 O O . GLU A 1 122 ? -7.796 3.183 6.049 1.00 82.06 122 GLU A O 1
ATOM 940 N N . GLY A 1 123 ? -7.832 3.046 8.279 1.00 85.50 123 GLY A N 1
ATOM 941 C CA . GLY A 1 123 ? -9.285 2.891 8.370 1.00 85.50 123 GLY A CA 1
ATOM 942 C C . GLY A 1 123 ? -9.790 1.496 7.978 1.00 85.50 123 GLY A C 1
ATOM 943 O O . GLY A 1 123 ? -10.998 1.298 7.840 1.00 85.50 123 GLY A O 1
ATOM 944 N N . GLU A 1 124 ? -8.891 0.524 7.832 1.00 90.44 124 GLU A N 1
ATOM 945 C CA . GLU A 1 124 ? -9.157 -0.874 7.487 1.00 90.44 124 GLU A CA 1
ATOM 946 C C . GLU A 1 124 ? -9.437 -1.712 8.748 1.00 90.44 124 GLU A C 1
ATOM 948 O O . GLU A 1 124 ? -8.776 -2.710 9.020 1.00 90.44 124 GLU A O 1
ATOM 953 N N . PHE A 1 125 ? -10.406 -1.301 9.570 1.00 94.00 125 PHE A N 1
ATOM 954 C CA . PHE A 1 125 ? -10.768 -2.017 10.800 1.00 94.00 125 PHE A CA 1
ATOM 955 C C . PHE A 1 125 ? -12.281 -1.960 11.087 1.00 94.00 125 PHE A C 1
ATOM 957 O O . PHE A 1 125 ? -12.972 -1.059 10.598 1.00 94.00 125 PHE A O 1
ATOM 964 N N . PRO A 1 126 ? -12.842 -2.889 11.893 1.00 93.75 126 PRO A N 1
ATOM 965 C CA . PRO A 1 126 ? -14.247 -2.823 12.289 1.00 93.75 126 PRO A CA 1
ATOM 966 C C . PRO A 1 126 ? -14.549 -1.506 13.010 1.00 93.75 126 PRO A C 1
ATOM 968 O O . PRO A 1 126 ? -13.958 -1.207 14.045 1.00 93.75 126 PRO A O 1
ATOM 971 N N . ARG A 1 127 ? -15.515 -0.725 12.513 1.00 89.38 127 ARG A N 1
ATOM 972 C CA . ARG A 1 127 ? -15.826 0.616 13.059 1.00 89.38 127 ARG A CA 1
ATOM 973 C C . ARG A 1 127 ? -16.244 0.608 14.531 1.00 89.38 127 ARG A C 1
ATOM 975 O O . ARG A 1 127 ? -16.154 1.634 15.199 1.00 89.38 127 ARG A O 1
ATOM 982 N N . ASN A 1 128 ? -16.715 -0.535 15.023 1.00 92.50 128 ASN A N 1
ATOM 983 C CA . ASN A 1 128 ? -17.130 -0.716 16.409 1.00 92.50 128 ASN A CA 1
ATOM 984 C C . ASN A 1 128 ? -16.031 -1.309 17.304 1.00 92.50 128 ASN A C 1
ATOM 986 O O . ASN A 1 128 ? -16.309 -1.562 18.478 1.00 92.50 128 ASN A O 1
ATOM 990 N N . LEU A 1 129 ? -14.821 -1.540 16.784 1.00 94.38 129 LEU A N 1
ATOM 991 C CA . LEU A 1 129 ? -13.722 -2.133 17.535 1.00 94.38 129 LEU A CA 1
ATOM 992 C C . LEU A 1 129 ? -13.355 -1.247 18.731 1.00 94.38 129 LEU A C 1
ATOM 994 O O . LEU A 1 129 ? -13.033 -0.070 18.586 1.00 94.38 129 LEU A O 1
ATOM 998 N N . LYS A 1 130 ? -13.404 -1.831 19.927 1.00 94.31 130 LYS A N 1
ATOM 999 C CA . LYS A 1 130 ? -13.089 -1.175 21.205 1.00 94.31 130 LYS A CA 1
ATOM 1000 C C . LYS A 1 130 ? -11.857 -1.761 21.874 1.00 94.31 130 LYS A C 1
ATOM 1002 O O . LYS A 1 130 ? -11.214 -1.069 22.655 1.00 94.31 130 LYS A O 1
ATOM 1007 N N . ALA A 1 131 ? -11.562 -3.034 21.622 1.00 95.00 131 ALA A N 1
ATOM 1008 C CA . ALA A 1 131 ? -10.468 -3.728 22.280 1.00 95.00 131 ALA A CA 1
ATOM 1009 C C . ALA A 1 131 ? -9.839 -4.795 21.383 1.00 95.00 131 ALA A C 1
ATOM 1011 O O . ALA A 1 131 ? -10.532 -5.547 20.696 1.00 95.00 131 ALA A O 1
ATOM 1012 N N . ILE A 1 132 ? -8.517 -4.906 21.480 1.00 95.12 132 ILE A N 1
ATOM 1013 C CA . ILE A 1 132 ? -7.748 -6.048 20.991 1.00 95.12 132 ILE A CA 1
ATOM 1014 C C . ILE A 1 132 ? -7.052 -6.659 22.205 1.00 95.12 132 ILE A C 1
ATOM 1016 O O . ILE A 1 132 ? -6.432 -5.951 22.998 1.00 95.12 132 ILE A O 1
ATOM 1020 N N . THR A 1 133 ? -7.184 -7.966 22.400 1.00 94.88 133 THR A N 1
ATOM 1021 C CA . THR A 1 133 ? -6.531 -8.691 23.493 1.00 94.88 133 THR A CA 1
ATOM 1022 C C . THR A 1 133 ? -5.572 -9.720 22.936 1.00 94.88 133 THR A C 1
ATOM 1024 O O . THR A 1 133 ? -5.953 -10.581 22.151 1.00 94.88 133 THR A O 1
ATOM 1027 N N . ILE A 1 134 ? -4.325 -9.650 23.384 1.00 93.62 134 ILE A N 1
ATOM 1028 C CA . ILE A 1 134 ? -3.313 -10.652 23.072 1.00 93.62 134 ILE A CA 1
ATOM 1029 C 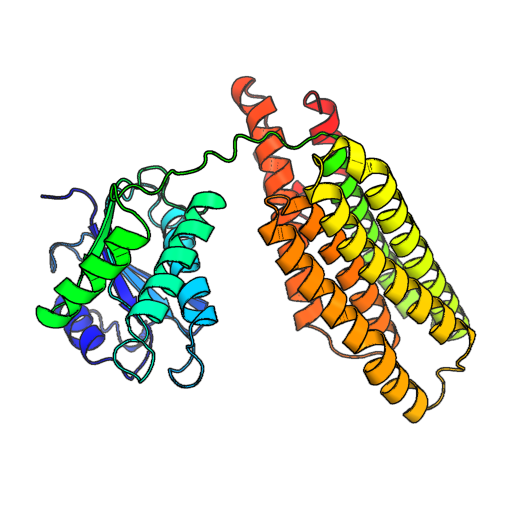C . ILE A 1 134 ? -3.380 -11.742 24.142 1.00 93.62 134 ILE A C 1
ATOM 1031 O O . ILE A 1 134 ? -3.240 -11.459 25.334 1.00 93.62 134 ILE A O 1
ATOM 1035 N N . ILE A 1 135 ? -3.620 -12.979 23.718 1.00 92.12 135 ILE A N 1
ATOM 1036 C CA . ILE A 1 135 ? -3.719 -14.155 24.581 1.00 92.12 135 ILE A CA 1
ATOM 1037 C C . ILE A 1 135 ? -2.406 -14.938 24.514 1.00 92.12 135 ILE A C 1
ATOM 1039 O O . ILE A 1 135 ? -1.925 -15.275 23.434 1.00 92.12 135 ILE A O 1
ATOM 1043 N N . GLU A 1 136 ? -1.869 -15.286 25.681 1.00 91.19 136 GLU A N 1
ATOM 1044 C CA . GLU A 1 136 ? -0.715 -16.170 25.833 1.00 91.19 136 GLU A CA 1
ATOM 1045 C C . GLU A 1 136 ? -0.951 -17.126 27.014 1.00 91.19 136 GLU A C 1
ATOM 1047 O O . GLU A 1 136 ? -1.517 -16.747 28.043 1.00 91.19 136 GLU A O 1
ATOM 1052 N N . GLN A 1 137 ? -0.559 -18.389 26.836 1.00 90.00 137 GLN A N 1
ATOM 1053 C CA . GLN A 1 137 ? -0.716 -19.453 27.825 1.00 90.00 137 GLN A CA 1
ATOM 1054 C C . GLN A 1 137 ? 0.480 -19.521 28.786 1.00 90.00 137 GLN A C 1
ATOM 1056 O O . GLN A 1 137 ? 0.307 -19.863 29.958 1.00 90.00 137 GLN A O 1
ATOM 1061 N N . ASP A 1 138 ? 1.693 -19.233 28.308 1.00 92.56 138 ASP A N 1
ATOM 1062 C CA . ASP A 1 138 ? 2.895 -19.222 29.138 1.00 92.56 138 ASP A CA 1
ATOM 1063 C C . ASP A 1 138 ? 2.966 -17.944 29.985 1.00 92.56 138 ASP A C 1
ATOM 1065 O O . ASP A 1 138 ? 3.260 -16.859 29.490 1.00 92.56 138 ASP A O 1
ATOM 1069 N N . ASN A 1 139 ? 2.741 -18.075 31.296 1.00 95.69 139 ASN A N 1
ATOM 1070 C CA . ASN A 1 139 ? 2.720 -16.937 32.222 1.00 95.69 139 ASN A CA 1
ATOM 1071 C C . ASN A 1 139 ? 4.004 -16.092 32.178 1.00 95.69 139 ASN A C 1
ATOM 1073 O O . ASN A 1 139 ? 3.943 -14.871 32.312 1.00 95.69 139 ASN A O 1
ATOM 1077 N N . ALA A 1 140 ? 5.171 -16.723 32.015 1.00 95.50 140 ALA A N 1
ATOM 1078 C CA . ALA A 1 140 ? 6.436 -15.998 31.999 1.00 95.50 140 ALA A CA 1
ATOM 1079 C C . ALA A 1 140 ? 6.564 -15.141 30.734 1.00 95.50 140 ALA A C 1
ATOM 1081 O O . ALA A 1 140 ? 7.039 -14.007 30.807 1.00 95.50 140 ALA A O 1
ATOM 1082 N N . ARG A 1 141 ? 6.134 -15.663 29.583 1.00 94.19 141 ARG A N 1
ATOM 1083 C CA . ARG A 1 141 ? 6.037 -14.920 28.330 1.00 94.19 141 ARG A CA 1
ATOM 1084 C C . ARG A 1 141 ? 4.987 -13.821 28.424 1.00 94.19 141 ARG A C 1
ATOM 1086 O O . ARG A 1 141 ? 5.301 -12.696 28.056 1.00 94.19 141 ARG A O 1
ATOM 1093 N N . THR A 1 142 ? 3.813 -14.082 28.998 1.00 95.69 142 THR A N 1
ATOM 1094 C CA . THR A 1 142 ? 2.780 -13.057 29.226 1.00 95.69 142 THR A CA 1
ATOM 1095 C C . THR A 1 142 ? 3.341 -11.830 29.943 1.00 95.69 142 THR A C 1
ATOM 1097 O O . THR A 1 142 ? 3.105 -10.707 29.502 1.00 95.69 142 THR A O 1
ATOM 1100 N N . GLU A 1 143 ? 4.141 -12.009 30.998 1.00 96.75 143 GLU A N 1
ATOM 1101 C CA . GLU A 1 143 ? 4.760 -10.877 31.701 1.00 96.75 143 GLU A CA 1
ATOM 1102 C C . GLU A 1 143 ? 5.777 -10.119 30.831 1.00 96.75 143 GLU A C 1
ATOM 1104 O O . GLU A 1 143 ? 5.809 -8.887 30.852 1.00 96.75 143 GLU A O 1
ATOM 1109 N N . ARG A 1 144 ? 6.577 -10.818 30.015 1.00 96.44 144 ARG A N 1
ATOM 1110 C CA . ARG A 1 144 ? 7.526 -10.167 29.091 1.00 96.44 144 ARG A CA 1
ATOM 1111 C C . ARG A 1 144 ? 6.806 -9.377 27.998 1.00 96.44 144 ARG A C 1
ATOM 1113 O O . ARG A 1 144 ? 7.152 -8.221 27.760 1.00 96.44 144 ARG A O 1
ATOM 1120 N N . LEU A 1 145 ? 5.765 -9.958 27.405 1.00 95.12 145 LEU A N 1
ATOM 1121 C CA . LEU A 1 145 ? 4.927 -9.309 26.396 1.00 95.12 145 LEU A CA 1
ATOM 1122 C C . LEU A 1 145 ? 4.178 -8.109 26.970 1.00 95.12 145 LEU A C 1
ATOM 1124 O O . LEU A 1 145 ? 4.107 -7.069 26.330 1.00 95.12 145 LEU A O 1
ATOM 1128 N N . LYS A 1 146 ? 3.681 -8.209 28.205 1.00 95.88 146 LYS A N 1
ATOM 1129 C CA . LYS A 1 146 ? 3.044 -7.095 28.912 1.00 95.88 146 LYS A CA 1
ATOM 1130 C C . LYS A 1 146 ? 4.008 -5.929 29.123 1.00 95.88 146 LYS A C 1
ATOM 1132 O O . LYS A 1 146 ? 3.627 -4.782 28.906 1.00 95.88 146 LYS A O 1
ATOM 1137 N N . ILE A 1 147 ? 5.257 -6.209 29.507 1.00 96.44 147 ILE A N 1
ATOM 1138 C CA . ILE A 1 147 ? 6.300 -5.180 29.620 1.00 96.44 147 ILE A CA 1
ATOM 1139 C C . ILE A 1 147 ? 6.561 -4.537 28.254 1.00 96.44 147 ILE A C 1
ATOM 1141 O O . ILE A 1 147 ? 6.577 -3.311 28.167 1.00 96.44 147 ILE A O 1
ATOM 1145 N N . ALA A 1 148 ? 6.735 -5.331 27.195 1.00 95.50 148 ALA A N 1
ATOM 1146 C CA . ALA A 1 148 ? 6.950 -4.815 25.844 1.00 95.50 148 ALA A CA 1
ATOM 1147 C C . ALA A 1 148 ? 5.769 -3.952 25.364 1.00 95.50 148 ALA A C 1
ATOM 1149 O O . ALA A 1 148 ? 5.966 -2.805 24.968 1.00 95.50 148 ALA A O 1
ATOM 1150 N N . LEU A 1 149 ? 4.536 -4.435 25.527 1.00 94.31 149 LEU A N 1
ATOM 1151 C CA . LEU A 1 149 ? 3.325 -3.709 25.154 1.00 94.31 149 LEU A CA 1
ATOM 1152 C C . LEU A 1 149 ? 3.174 -2.401 25.940 1.00 94.31 149 LEU A C 1
ATOM 1154 O O . LEU A 1 149 ? 2.805 -1.392 25.358 1.00 94.31 149 LEU A O 1
ATOM 1158 N N . SER A 1 150 ? 3.528 -2.379 27.231 1.00 94.50 150 SER A N 1
ATOM 1159 C CA . SER A 1 150 ? 3.497 -1.153 28.045 1.00 94.50 150 SER A CA 1
ATOM 1160 C C . SER A 1 150 ? 4.528 -0.101 27.624 1.00 94.50 150 SER A C 1
ATOM 1162 O O . SER A 1 150 ? 4.364 1.074 27.934 1.00 94.50 150 SER A O 1
ATOM 1164 N N . ARG A 1 151 ? 5.594 -0.496 26.915 1.00 93.88 151 ARG A N 1
ATOM 1165 C CA . ARG A 1 151 ? 6.552 0.457 26.332 1.00 93.88 151 ARG A CA 1
ATOM 1166 C C . ARG A 1 151 ? 6.002 1.079 25.056 1.00 93.88 151 ARG A C 1
ATOM 1168 O O . ARG A 1 151 ? 6.201 2.269 24.850 1.00 93.88 151 ARG A O 1
ATOM 1175 N N . LEU A 1 152 ? 5.314 0.281 24.237 1.00 89.00 152 LEU A N 1
ATOM 1176 C CA . LEU A 1 152 ? 4.664 0.748 23.011 1.00 89.00 152 LEU A CA 1
ATOM 1177 C C . LEU A 1 152 ? 3.432 1.610 23.325 1.00 89.00 152 LEU A C 1
ATOM 1179 O O . LEU A 1 152 ? 3.236 2.662 22.727 1.00 89.00 152 LEU A O 1
ATOM 1183 N N . PHE A 1 153 ? 2.637 1.191 24.313 1.00 91.31 153 PHE A N 1
ATOM 1184 C CA . PHE A 1 153 ? 1.398 1.840 24.740 1.00 91.31 153 PHE A CA 1
ATOM 1185 C C . PHE A 1 153 ? 1.367 1.970 26.265 1.00 91.31 153 PHE A C 1
ATOM 1187 O O . PHE A 1 153 ? 0.728 1.156 26.940 1.00 91.31 153 PHE A O 1
ATOM 1194 N N . PRO A 1 154 ? 2.011 3.005 26.833 1.00 89.12 154 PRO A N 1
ATOM 1195 C CA . PRO A 1 154 ? 2.011 3.235 28.279 1.00 89.12 154 PRO A CA 1
ATOM 1196 C C . PRO A 1 154 ? 0.605 3.305 28.885 1.00 89.12 154 PRO A C 1
ATOM 1198 O O . PRO A 1 154 ? 0.374 2.789 29.977 1.00 89.12 154 PRO A O 1
ATOM 1201 N N . ASP A 1 155 ? -0.346 3.867 28.134 1.00 91.38 155 ASP A N 1
ATOM 1202 C CA . ASP A 1 155 ? -1.738 4.028 28.562 1.00 91.38 155 ASP A CA 1
ATOM 1203 C C . ASP A 1 155 ? -2.665 2.910 28.051 1.00 91.38 155 ASP A C 1
ATOM 1205 O O . ASP A 1 155 ? -3.870 2.952 28.289 1.00 91.38 155 ASP A O 1
ATOM 1209 N N . GLY A 1 156 ? -2.132 1.931 27.308 1.00 85.81 156 GLY A N 1
ATOM 1210 C CA . GLY A 1 156 ? -2.906 0.837 26.707 1.00 85.81 156 GLY A CA 1
ATOM 1211 C C . GLY A 1 156 ? -3.882 1.256 25.600 1.00 85.81 156 GLY A C 1
ATOM 1212 O O . GLY A 1 156 ? -4.704 0.445 25.184 1.00 85.81 156 GLY A O 1
ATOM 1213 N N . ASN A 1 157 ? -3.813 2.503 25.125 1.00 88.94 157 ASN A N 1
ATOM 1214 C CA . ASN A 1 157 ? -4.712 3.038 24.105 1.00 88.94 157 ASN A CA 1
ATOM 1215 C C . ASN A 1 157 ? -3.984 3.203 22.771 1.00 88.94 157 ASN A C 1
ATOM 1217 O O . ASN A 1 157 ? -2.950 3.868 22.707 1.00 88.94 157 ASN A O 1
ATOM 1221 N N . ILE A 1 158 ? -4.579 2.681 21.699 1.00 85.25 158 ILE A N 1
ATOM 1222 C CA . ILE A 1 158 ? -4.236 3.066 20.330 1.00 85.25 158 ILE A CA 1
ATOM 1223 C C . ILE A 1 158 ? -5.130 4.254 19.990 1.00 85.25 158 ILE A C 1
ATOM 1225 O O . ILE A 1 158 ? -6.358 4.148 20.034 1.00 85.25 158 ILE A O 1
ATOM 1229 N N . LYS A 1 159 ? -4.534 5.408 19.684 1.00 79.50 159 LYS A N 1
ATOM 1230 C CA . LYS A 1 159 ? -5.309 6.509 19.117 1.00 79.50 159 LYS A CA 1
ATOM 1231 C C . LYS A 1 159 ? -5.649 6.100 17.696 1.00 79.50 159 LYS A C 1
ATOM 1233 O O . LYS A 1 159 ? -4.773 6.120 16.841 1.00 79.50 159 LYS A O 1
ATOM 1238 N N . ALA A 1 160 ? -6.906 5.734 17.455 1.00 71.19 160 ALA A N 1
ATOM 1239 C CA . ALA A 1 160 ? -7.419 5.732 16.099 1.00 71.19 160 ALA A CA 1
ATOM 1240 C C . ALA A 1 160 ? -7.284 7.171 15.604 1.00 71.19 160 ALA A C 1
ATOM 1242 O O . ALA A 1 160 ? -8.041 8.056 16.019 1.00 71.19 160 ALA A O 1
ATOM 1243 N N . VAL A 1 161 ? -6.251 7.424 14.803 1.00 60.97 161 VAL A N 1
ATOM 1244 C CA . VAL A 1 161 ? -6.174 8.654 14.040 1.00 60.97 161 VAL A CA 1
ATOM 1245 C C . VAL A 1 161 ? -7.367 8.542 13.117 1.00 60.97 161 VAL A C 1
ATOM 1247 O O . VAL A 1 161 ? -7.370 7.749 12.180 1.00 60.97 161 VAL A O 1
ATOM 1250 N N . LYS A 1 162 ? -8.439 9.281 13.416 1.00 56.53 162 LYS A N 1
ATOM 1251 C CA . LYS A 1 162 ? -9.360 9.607 12.345 1.00 56.53 162 LYS A CA 1
ATOM 1252 C C . LYS A 1 162 ? -8.468 10.233 11.285 1.00 56.53 162 LYS A C 1
ATOM 1254 O O . LYS A 1 162 ? -7.855 11.263 11.566 1.00 56.53 162 LYS A O 1
ATOM 1259 N N . TYR A 1 163 ? -8.344 9.590 10.130 1.00 50.81 163 TYR A N 1
ATOM 1260 C CA . TYR A 1 163 ? -7.792 10.211 8.933 1.00 50.81 163 TYR A CA 1
ATOM 1261 C C . TYR A 1 163 ? -8.760 11.343 8.540 1.00 50.81 163 TYR A C 1
ATOM 1263 O O . TYR A 1 163 ? -9.578 11.233 7.642 1.00 50.81 163 TYR A O 1
ATOM 1271 N N . GLU A 1 164 ? -8.744 12.401 9.347 1.00 52.66 164 GLU A N 1
ATOM 1272 C CA . GLU A 1 164 ? -9.463 13.665 9.212 1.00 52.66 164 GLU A CA 1
ATOM 1273 C C . GLU A 1 164 ? -8.516 14.718 8.625 1.00 52.66 164 GLU A C 1
ATOM 1275 O O . GLU A 1 164 ? -8.855 15.897 8.569 1.00 52.66 164 GLU A O 1
ATOM 1280 N N . LYS A 1 165 ? -7.314 14.318 8.179 1.00 64.69 165 LYS A N 1
ATOM 1281 C CA . LYS A 1 165 ? -6.523 15.176 7.308 1.00 64.69 165 LYS A CA 1
ATOM 1282 C C . LYS A 1 165 ? -7.190 15.120 5.941 1.00 64.69 165 LYS A C 1
ATOM 1284 O O . LYS A 1 165 ? -6.940 14.198 5.162 1.00 64.69 165 LYS A O 1
ATOM 1289 N N . GLU A 1 166 ? -8.095 16.073 5.728 1.00 73.31 166 GLU A N 1
ATOM 1290 C CA . GLU A 1 166 ? -8.688 16.352 4.424 1.00 73.31 166 GLU A CA 1
ATOM 1291 C C . GLU A 1 166 ? -7.578 16.314 3.376 1.00 73.31 166 GLU A C 1
ATOM 1293 O O . GLU A 1 166 ? -6.491 16.878 3.583 1.00 73.31 166 GLU A O 1
ATOM 1298 N N . LEU A 1 167 ? -7.819 15.623 2.262 1.00 81.69 167 LEU A N 1
ATOM 1299 C CA . LEU A 1 167 ? -6.863 15.697 1.171 1.00 81.69 167 LEU A CA 1
ATOM 1300 C C . LEU A 1 167 ? -6.813 17.145 0.699 1.00 81.69 167 LEU A C 1
ATOM 1302 O O . LEU A 1 167 ? -7.816 17.730 0.294 1.00 81.69 167 LEU A O 1
ATOM 1306 N N . ASN A 1 168 ? -5.605 17.698 0.691 1.00 85.50 168 ASN A N 1
ATOM 1307 C CA . ASN A 1 168 ? -5.350 18.942 -0.008 1.00 85.50 168 ASN A CA 1
ATOM 1308 C C . ASN A 1 168 ? -5.720 18.739 -1.490 1.00 85.50 168 ASN A C 1
ATOM 1310 O O . ASN A 1 168 ? -5.301 17.755 -2.104 1.00 85.50 168 ASN A O 1
ATOM 1314 N N . SER A 1 169 ? -6.471 19.671 -2.073 1.00 88.69 169 SER A N 1
ATOM 1315 C CA . SER A 1 169 ? -6.878 19.637 -3.485 1.00 88.69 169 SER A CA 1
ATOM 1316 C C . SER A 1 169 ? -5.696 19.447 -4.443 1.00 88.69 169 SER A C 1
ATOM 1318 O O . SER A 1 169 ? -5.794 18.754 -5.457 1.00 88.69 169 SER A O 1
ATOM 1320 N N . THR A 1 170 ? -4.531 19.969 -4.059 1.00 89.62 170 THR A N 1
ATOM 1321 C CA . THR A 1 170 ? -3.251 19.787 -4.746 1.00 89.62 170 THR A CA 1
ATOM 1322 C C . THR A 1 170 ? -2.824 18.316 -4.789 1.00 89.62 170 THR A C 1
ATOM 1324 O O . THR A 1 170 ? -2.407 17.840 -5.844 1.00 89.62 170 THR A O 1
ATOM 1327 N N . ILE A 1 171 ? -2.973 17.574 -3.681 1.00 90.75 171 ILE A N 1
ATOM 1328 C CA . ILE A 1 171 ? -2.687 16.129 -3.609 1.00 90.75 171 ILE A CA 1
ATOM 1329 C C . ILE A 1 171 ? -3.637 15.358 -4.521 1.00 90.75 171 ILE A C 1
ATOM 1331 O O . ILE A 1 171 ? -3.191 14.487 -5.265 1.00 90.75 171 ILE A O 1
ATOM 1335 N N . VAL A 1 172 ? -4.933 15.682 -4.497 1.00 91.00 172 VAL A N 1
ATOM 1336 C CA . VAL A 1 172 ? -5.933 15.002 -5.339 1.00 91.00 172 VAL A CA 1
ATOM 1337 C C . VAL A 1 172 ? -5.606 15.190 -6.815 1.00 91.00 172 VAL A C 1
ATOM 1339 O O . VAL A 1 172 ? -5.525 14.213 -7.558 1.00 91.00 172 VAL A O 1
ATOM 1342 N N . SER A 1 173 ? -5.325 16.431 -7.220 1.00 90.56 173 SER A N 1
ATOM 1343 C CA . SER A 1 173 ? -4.902 16.761 -8.582 1.00 90.56 173 SER A CA 1
ATOM 1344 C C . SER A 1 173 ? -3.654 15.969 -9.005 1.00 90.56 173 SER A C 1
ATOM 1346 O O . SER A 1 173 ? -3.601 15.452 -10.123 1.00 90.56 173 SER A O 1
ATOM 1348 N N . LEU A 1 174 ? -2.669 15.809 -8.114 1.00 92.31 174 LEU A N 1
ATOM 1349 C CA . LEU A 1 174 ? -1.446 15.041 -8.378 1.00 92.31 174 LEU A CA 1
ATOM 1350 C C . LEU A 1 174 ? -1.695 13.530 -8.500 1.00 92.31 174 LEU A C 1
ATOM 1352 O O . LEU A 1 174 ? -1.173 12.903 -9.426 1.00 92.31 174 LEU A O 1
ATOM 1356 N N . LEU A 1 175 ? -2.505 12.945 -7.613 1.00 93.62 175 LEU A N 1
ATOM 1357 C CA . LEU A 1 175 ? -2.871 11.526 -7.680 1.00 93.62 175 LEU A CA 1
ATOM 1358 C C . LEU A 1 175 ? -3.594 11.215 -8.988 1.00 93.62 175 LEU A C 1
ATOM 1360 O O . LEU A 1 175 ? -3.241 10.266 -9.681 1.00 93.62 175 LEU A O 1
ATOM 1364 N N . ILE A 1 176 ? -4.557 12.053 -9.364 1.00 91.81 176 ILE A N 1
ATOM 1365 C CA . ILE A 1 176 ? -5.313 11.895 -10.606 1.00 91.81 176 ILE A CA 1
ATOM 1366 C C . ILE A 1 176 ? -4.399 12.041 -11.816 1.00 91.81 176 ILE A C 1
ATOM 1368 O O . ILE A 1 176 ? -4.444 11.199 -12.704 1.00 91.81 176 ILE A O 1
ATOM 1372 N N . THR A 1 177 ? -3.516 13.044 -11.830 1.00 92.19 177 THR A N 1
ATOM 1373 C CA . THR A 1 177 ? -2.521 13.203 -12.904 1.00 92.19 177 THR A CA 1
ATOM 1374 C C . THR A 1 177 ? -1.657 11.945 -13.044 1.00 92.19 177 THR A C 1
ATOM 1376 O O . THR A 1 177 ? -1.426 11.473 -14.156 1.00 92.19 177 THR A O 1
ATOM 1379 N N . SER A 1 178 ? -1.240 11.352 -11.920 1.00 94.31 178 SER A N 1
ATOM 1380 C CA . SER A 1 178 ? -0.443 10.117 -11.889 1.00 94.31 178 SER A CA 1
ATOM 1381 C C . SER A 1 178 ? -1.218 8.909 -12.433 1.00 94.31 178 SER A C 1
ATOM 1383 O O . SER A 1 178 ? -0.670 8.113 -13.195 1.00 94.31 178 SER A O 1
ATOM 1385 N N . ILE A 1 179 ? -2.501 8.774 -12.081 1.00 94.50 179 ILE A N 1
ATOM 1386 C CA . ILE A 1 179 ? -3.372 7.700 -12.583 1.00 94.50 179 ILE A CA 1
ATOM 1387 C C . ILE A 1 179 ? -3.643 7.886 -14.083 1.00 94.50 179 ILE A C 1
ATOM 1389 O O . ILE A 1 179 ? -3.521 6.930 -14.849 1.00 94.50 179 ILE A O 1
ATOM 1393 N N . SER A 1 180 ? -3.953 9.108 -14.524 1.00 91.88 180 SER A N 1
ATOM 1394 C CA . SER A 1 180 ? -4.195 9.433 -15.933 1.00 91.88 180 SER A CA 1
ATOM 1395 C C . SER A 1 180 ? -2.963 9.184 -16.800 1.00 91.88 180 SER A C 1
ATOM 1397 O O . SER A 1 180 ? -3.107 8.645 -17.896 1.00 91.88 180 SER A O 1
ATOM 1399 N N . PHE A 1 181 ? -1.759 9.491 -16.300 1.00 93.44 181 PHE A N 1
ATOM 1400 C CA . PHE A 1 181 ? -0.503 9.099 -16.945 1.00 93.44 181 PHE A CA 1
ATOM 1401 C C . PHE A 1 181 ? -0.487 7.591 -17.219 1.00 93.44 181 PHE A C 1
ATOM 1403 O O . PHE A 1 181 ? -0.353 7.181 -18.369 1.00 93.44 181 PHE A O 1
ATOM 1410 N N . VAL A 1 182 ? -0.730 6.759 -16.200 1.00 93.56 182 VAL A N 1
ATOM 1411 C CA . VAL A 1 182 ? -0.740 5.297 -16.357 1.00 93.56 182 VAL A CA 1
ATOM 1412 C C . VAL A 1 182 ? -1.848 4.816 -17.300 1.00 93.56 182 VAL A C 1
ATOM 1414 O O . VAL A 1 182 ? -1.597 3.954 -18.140 1.00 93.56 182 VAL A O 1
ATOM 1417 N N . ASN A 1 183 ? -3.050 5.388 -17.233 1.00 91.81 183 ASN A N 1
ATOM 1418 C CA . ASN A 1 183 ? -4.136 5.062 -18.162 1.00 91.81 183 ASN A CA 1
ATOM 1419 C C . ASN A 1 183 ? -3.733 5.338 -19.626 1.00 91.81 183 ASN A C 1
ATOM 1421 O O . ASN A 1 183 ? -3.933 4.499 -20.508 1.00 91.81 183 ASN A O 1
ATOM 1425 N N . GLN A 1 184 ? -3.081 6.476 -19.891 1.00 90.31 184 GLN A N 1
ATOM 1426 C CA . GLN A 1 184 ? -2.545 6.786 -21.219 1.00 90.31 184 GLN A CA 1
ATOM 1427 C C . GLN A 1 184 ? -1.493 5.763 -21.671 1.00 90.31 184 GLN A C 1
ATOM 1429 O O . GLN A 1 184 ? -1.485 5.402 -22.850 1.00 90.31 184 GLN A O 1
ATOM 1434 N N . LEU A 1 185 ? -0.654 5.250 -20.758 1.00 88.94 185 LEU A N 1
ATOM 1435 C CA . LEU A 1 185 ? 0.295 4.170 -21.063 1.00 88.94 185 LEU A CA 1
ATOM 1436 C C . LEU A 1 185 ? -0.419 2.910 -21.543 1.00 88.94 185 LEU A C 1
ATOM 1438 O O . LEU A 1 185 ? -0.058 2.362 -22.585 1.00 88.94 185 LEU A O 1
ATOM 1442 N N . PHE A 1 186 ? -1.432 2.456 -20.801 1.00 87.44 186 PHE A N 1
ATOM 1443 C CA . PHE A 1 186 ? -2.178 1.249 -21.153 1.00 87.44 186 PHE A CA 1
ATOM 1444 C C . PHE A 1 186 ? -2.880 1.393 -22.505 1.00 87.44 186 PHE A C 1
ATOM 1446 O O . PHE A 1 186 ? -2.801 0.475 -23.322 1.00 87.44 186 PHE A O 1
ATOM 1453 N N . ASN A 1 187 ? -3.477 2.555 -22.784 1.00 86.75 187 ASN A N 1
ATOM 1454 C CA . ASN A 1 187 ? -4.161 2.813 -24.052 1.00 86.75 187 ASN A CA 1
ATOM 1455 C C . ASN A 1 187 ? -3.186 2.881 -25.240 1.00 86.75 187 ASN A C 1
ATOM 1457 O O . ASN A 1 187 ? -3.379 2.177 -26.230 1.00 86.75 187 ASN A O 1
ATOM 1461 N N . LYS A 1 188 ? -2.089 3.645 -25.129 1.00 85.00 188 LYS A N 1
ATOM 1462 C CA . LYS A 1 188 ? -1.074 3.754 -26.198 1.00 85.00 188 LYS A CA 1
ATOM 1463 C C . LYS A 1 188 ? -0.402 2.413 -26.510 1.00 85.00 188 LYS A C 1
ATOM 1465 O O . LYS A 1 188 ? -0.034 2.151 -27.656 1.00 85.00 188 LYS A O 1
ATOM 1470 N N . ASN A 1 189 ? -0.245 1.549 -25.510 1.00 77.50 189 ASN A N 1
ATOM 1471 C CA . ASN A 1 189 ? 0.383 0.245 -25.694 1.00 77.50 189 ASN A CA 1
ATOM 1472 C C . ASN A 1 189 ? -0.467 -0.706 -26.564 1.00 77.50 189 ASN A C 1
ATOM 1474 O O . ASN A 1 189 ? 0.063 -1.467 -27.379 1.00 77.50 189 ASN A O 1
ATOM 1478 N N . VAL A 1 190 ? -1.798 -0.621 -26.462 1.00 77.56 190 VAL A N 1
ATOM 1479 C CA . VAL A 1 190 ? -2.713 -1.386 -27.328 1.00 77.56 190 VAL A CA 1
ATOM 1480 C C . VAL A 1 190 ? -2.500 -1.027 -28.804 1.00 77.56 190 VAL A C 1
ATOM 1482 O O . VAL A 1 190 ? -2.452 -1.926 -29.647 1.00 77.56 190 VAL A O 1
ATOM 1485 N N . ASP A 1 191 ? -2.287 0.254 -29.110 1.00 75.00 191 ASP A N 1
ATOM 1486 C CA . ASP A 1 191 ? -2.045 0.740 -30.475 1.00 75.00 191 ASP A CA 1
ATOM 1487 C C . ASP A 1 191 ? -0.632 0.391 -30.980 1.00 75.00 191 ASP A C 1
ATOM 1489 O O . ASP A 1 191 ? -0.436 -0.007 -32.137 1.00 75.00 191 ASP A O 1
ATOM 1493 N N . ALA A 1 192 ? 0.375 0.486 -30.105 1.00 71.31 192 ALA A N 1
ATOM 1494 C CA . ALA A 1 192 ? 1.766 0.187 -30.441 1.00 71.31 192 ALA A CA 1
ATOM 1495 C C . ALA A 1 192 ? 1.969 -1.291 -30.818 1.00 71.31 192 ALA A C 1
ATOM 1497 O O . ALA A 1 192 ? 2.648 -1.591 -31.808 1.00 71.31 192 ALA A O 1
ATOM 1498 N N . LYS A 1 193 ? 1.323 -2.220 -30.096 1.00 73.31 193 LYS A N 1
ATOM 1499 C CA . LYS A 1 193 ? 1.382 -3.667 -30.387 1.00 73.31 193 LYS A CA 1
ATOM 1500 C C . LYS A 1 193 ? 0.829 -4.027 -31.767 1.00 73.31 193 LYS A C 1
ATOM 1502 O O . LYS A 1 193 ? 1.252 -5.023 -32.352 1.00 73.31 193 LYS A O 1
ATOM 1507 N N . GLN A 1 194 ? -0.045 -3.198 -32.336 1.00 74.81 194 GLN A N 1
ATOM 1508 C CA . GLN A 1 194 ? -0.584 -3.406 -33.682 1.00 74.81 194 GLN A CA 1
ATOM 1509 C C . GLN A 1 194 ? 0.377 -2.948 -34.796 1.00 74.81 194 GLN A C 1
ATOM 1511 O O . GLN A 1 194 ? 0.228 -3.369 -35.942 1.00 74.81 194 GLN A O 1
ATOM 1516 N N . SER A 1 195 ? 1.388 -2.127 -34.484 1.00 63.16 195 SER A N 1
ATOM 1517 C CA . SER A 1 195 ? 2.123 -1.344 -35.491 1.00 63.16 195 SER A CA 1
ATOM 1518 C C . SER A 1 195 ? 3.486 -1.917 -35.941 1.00 63.16 195 SER A C 1
ATOM 1520 O O . SER A 1 195 ? 4.093 -1.355 -36.850 1.00 63.16 195 SER A O 1
ATOM 1522 N N . GLN A 1 196 ? 3.974 -3.030 -35.367 1.00 63.03 196 GLN A N 1
ATOM 1523 C CA . GLN A 1 196 ? 5.185 -3.821 -35.730 1.00 63.03 196 GLN A CA 1
ATOM 1524 C C . GLN A 1 196 ? 6.529 -3.092 -36.023 1.00 63.03 196 GLN A C 1
ATOM 1526 O O . GLN A 1 196 ? 7.530 -3.759 -36.281 1.00 63.03 196 GLN A O 1
ATOM 1531 N N . LYS A 1 197 ? 6.635 -1.758 -35.970 1.00 69.00 197 LYS A N 1
ATOM 1532 C CA . LYS A 1 197 ? 7.880 -1.025 -36.272 1.00 69.00 197 LYS A CA 1
ATOM 1533 C C . LYS A 1 197 ? 8.669 -0.684 -35.007 1.00 69.00 197 LYS A C 1
ATOM 1535 O O . LYS A 1 197 ? 8.181 0.053 -34.160 1.00 69.00 197 LYS A O 1
ATOM 1540 N N . HIS A 1 198 ? 9.929 -1.122 -34.944 1.00 66.12 198 HIS A N 1
ATOM 1541 C CA . HIS A 1 198 ? 10.861 -0.827 -33.843 1.00 66.12 198 HIS A CA 1
ATOM 1542 C C . HIS A 1 198 ? 11.082 0.674 -33.582 1.00 66.12 198 HIS A C 1
ATOM 1544 O O . HIS A 1 198 ? 11.126 1.076 -32.425 1.00 66.12 198 HIS A O 1
ATOM 1550 N N . ILE A 1 199 ? 11.152 1.511 -34.626 1.00 62.66 199 ILE A N 1
ATOM 1551 C CA . ILE A 1 199 ? 11.339 2.972 -34.484 1.00 62.66 199 ILE A CA 1
ATOM 1552 C C . ILE A 1 199 ? 10.206 3.602 -33.657 1.00 62.66 199 ILE A C 1
ATOM 1554 O O . ILE A 1 199 ? 10.463 4.423 -32.784 1.00 62.66 199 ILE A O 1
ATOM 1558 N N . LEU A 1 200 ? 8.964 3.139 -33.850 1.00 67.75 200 LEU A N 1
ATOM 1559 C CA . LEU A 1 200 ? 7.809 3.624 -33.086 1.00 67.75 200 LEU A CA 1
ATOM 1560 C C . LEU A 1 200 ? 7.890 3.236 -31.603 1.00 67.75 200 LEU A C 1
ATOM 1562 O O . LEU A 1 200 ? 7.316 3.917 -30.760 1.00 67.75 200 LEU A O 1
ATOM 1566 N N . LYS A 1 201 ? 8.609 2.156 -31.272 1.00 80.50 201 LYS A N 1
ATOM 1567 C CA . LYS A 1 201 ? 8.749 1.701 -29.888 1.00 80.50 201 LYS A CA 1
ATOM 1568 C C . LYS A 1 201 ? 9.724 2.588 -29.082 1.00 80.50 201 LYS A C 1
ATOM 1570 O O . LYS A 1 201 ? 9.484 2.799 -27.899 1.00 80.50 201 LYS A O 1
ATOM 1575 N N . GLN A 1 202 ? 10.802 3.110 -29.685 1.00 85.81 202 GLN A N 1
ATOM 1576 C CA . GLN A 1 202 ? 11.770 3.975 -28.979 1.00 85.81 202 GLN A CA 1
ATOM 1577 C C . GLN A 1 202 ? 11.191 5.367 -28.697 1.00 85.81 202 GLN A C 1
ATOM 1579 O O . GLN A 1 202 ? 11.275 5.843 -27.567 1.00 85.81 202 GLN A O 1
ATOM 1584 N N . GLU A 1 203 ? 10.557 5.985 -29.699 1.00 89.31 203 GLU A N 1
ATOM 1585 C CA . GLU A 1 203 ? 9.869 7.276 -29.543 1.00 89.31 203 GLU A CA 1
ATOM 1586 C C . GLU A 1 203 ? 8.776 7.191 -28.468 1.00 89.31 203 GLU A C 1
ATOM 1588 O O . GLU A 1 203 ? 8.646 8.091 -27.640 1.00 89.31 203 GLU A O 1
ATOM 1593 N N . PHE A 1 204 ? 8.042 6.073 -28.426 1.00 89.50 204 PHE A N 1
ATOM 1594 C CA . PHE A 1 204 ? 7.060 5.804 -27.378 1.00 89.50 204 PHE A CA 1
ATOM 1595 C C . PHE A 1 204 ? 7.689 5.815 -25.978 1.00 89.50 204 PHE A C 1
ATOM 1597 O O . PHE A 1 204 ? 7.190 6.503 -25.094 1.00 89.50 204 PHE A O 1
ATOM 1604 N N . ILE A 1 205 ? 8.804 5.109 -25.769 1.00 91.19 205 ILE A N 1
ATOM 1605 C CA . ILE A 1 205 ? 9.472 5.073 -24.461 1.00 91.19 205 ILE A CA 1
ATOM 1606 C C . ILE A 1 205 ? 10.020 6.447 -24.055 1.00 91.19 205 ILE A C 1
ATOM 1608 O O . ILE A 1 205 ? 9.866 6.842 -22.901 1.00 91.19 205 ILE A O 1
ATOM 1612 N N . GLN A 1 206 ? 10.596 7.209 -24.986 1.00 92.75 206 GLN A N 1
ATOM 1613 C CA . GLN A 1 206 ? 11.047 8.578 -24.713 1.00 92.75 206 GLN A CA 1
ATOM 1614 C C . GLN A 1 206 ? 9.889 9.492 -24.289 1.00 92.75 206 GLN A C 1
ATOM 1616 O O . GLN A 1 206 ? 10.030 10.256 -23.333 1.00 92.75 206 GLN A O 1
ATOM 1621 N N . ASP A 1 207 ? 8.740 9.383 -24.959 1.00 93.12 207 ASP A N 1
ATOM 1622 C CA . ASP A 1 207 ? 7.517 10.105 -24.601 1.00 93.12 207 ASP A CA 1
ATOM 1623 C C . ASP A 1 207 ? 7.054 9.753 -23.175 1.00 93.12 207 ASP A C 1
ATOM 1625 O O . ASP A 1 207 ? 6.748 10.647 -22.384 1.00 93.12 207 ASP A O 1
ATOM 1629 N N . ILE A 1 208 ? 7.099 8.468 -22.799 1.00 93.81 208 ILE A N 1
ATOM 1630 C CA . ILE A 1 208 ? 6.745 8.017 -21.445 1.00 93.81 208 ILE A CA 1
ATOM 1631 C C . ILE A 1 208 ? 7.673 8.610 -20.385 1.00 93.81 208 ILE A C 1
ATOM 1633 O O . ILE A 1 208 ? 7.192 9.148 -19.388 1.00 93.81 208 ILE A O 1
ATOM 1637 N N . ILE A 1 209 ? 8.990 8.551 -20.594 1.00 94.81 209 ILE A N 1
ATOM 1638 C CA . ILE A 1 209 ? 9.962 9.104 -19.638 1.00 94.81 209 ILE A CA 1
ATOM 1639 C C . ILE A 1 209 ? 9.781 10.612 -19.511 1.00 94.81 209 ILE A C 1
ATOM 1641 O O . ILE A 1 209 ? 9.811 11.142 -18.404 1.00 94.81 209 ILE A O 1
ATOM 1645 N N . SER A 1 210 ? 9.570 11.306 -20.633 1.00 95.56 210 SER A N 1
ATOM 1646 C CA . SER A 1 210 ? 9.352 12.751 -20.636 1.00 95.56 210 SER A CA 1
ATOM 1647 C C . SER A 1 210 ? 8.112 13.130 -19.825 1.00 95.56 210 SER A C 1
ATOM 1649 O O . SER A 1 210 ? 8.170 14.068 -19.031 1.00 95.56 210 SER A O 1
ATOM 1651 N N . GLN A 1 211 ? 7.005 12.401 -19.989 1.00 95.06 211 GLN A N 1
ATOM 1652 C CA . GLN A 1 211 ? 5.788 12.624 -19.207 1.00 95.06 211 GLN A CA 1
ATOM 1653 C C . GLN A 1 211 ? 6.001 12.312 -17.722 1.00 95.06 211 GLN A C 1
ATOM 1655 O O . GLN A 1 211 ? 5.635 13.126 -16.878 1.00 95.06 211 GLN A O 1
ATOM 1660 N N . ALA A 1 212 ? 6.659 11.197 -17.391 1.00 95.94 212 ALA A N 1
ATOM 1661 C CA . ALA A 1 212 ? 6.985 10.849 -16.008 1.00 95.94 212 ALA A CA 1
ATOM 1662 C C . ALA A 1 212 ? 7.842 11.937 -15.334 1.00 95.94 212 ALA A C 1
ATOM 1664 O O . ALA A 1 212 ? 7.536 12.374 -14.224 1.00 95.94 212 ALA A O 1
ATOM 1665 N N . ASN A 1 213 ? 8.871 12.433 -16.029 1.00 96.69 213 ASN A N 1
ATOM 1666 C CA . ASN A 1 213 ? 9.722 13.526 -15.555 1.00 96.69 213 ASN A CA 1
ATOM 1667 C C . ASN A 1 213 ? 8.942 14.829 -15.349 1.00 96.69 213 ASN A C 1
ATOM 1669 O O . ASN A 1 213 ? 9.188 15.540 -14.368 1.00 96.69 213 ASN A O 1
ATOM 1673 N N . GLN A 1 214 ? 7.990 15.138 -16.233 1.00 96.06 214 GLN A N 1
ATOM 1674 C CA . GLN A 1 214 ? 7.104 16.286 -16.057 1.00 96.06 214 GLN A CA 1
ATOM 1675 C C . GLN A 1 214 ? 6.243 16.126 -14.797 1.00 96.06 214 GLN A C 1
ATOM 1677 O O . GLN A 1 214 ? 6.229 17.031 -13.967 1.00 96.06 214 GLN A O 1
ATOM 1682 N N . CYS A 1 215 ? 5.610 14.966 -14.588 1.00 94.56 215 CYS A N 1
ATOM 1683 C CA . CYS A 1 215 ? 4.793 14.720 -13.397 1.00 94.56 215 CYS A CA 1
ATOM 1684 C C . CYS A 1 215 ? 5.605 14.826 -12.094 1.00 94.56 215 CYS A C 1
ATOM 1686 O O . CYS A 1 215 ? 5.138 15.417 -11.121 1.00 94.56 215 CYS A O 1
ATOM 1688 N N . ILE A 1 216 ? 6.837 14.303 -12.070 1.00 96.38 216 ILE A N 1
ATOM 1689 C CA . ILE A 1 216 ? 7.734 14.425 -10.909 1.00 96.38 216 ILE A CA 1
ATOM 1690 C C . ILE A 1 216 ? 8.169 15.881 -10.678 1.00 96.38 216 ILE A C 1
ATOM 1692 O O . ILE A 1 216 ? 8.225 16.336 -9.535 1.00 96.38 216 ILE A O 1
ATOM 1696 N N . SER A 1 217 ? 8.429 16.640 -11.743 1.00 96.38 217 SER A N 1
ATOM 1697 C CA . SER A 1 217 ? 8.768 18.068 -11.647 1.00 96.38 217 SER A CA 1
ATOM 1698 C C . SER A 1 217 ? 7.606 18.901 -11.102 1.00 96.38 217 SER A C 1
ATOM 1700 O O . SER A 1 217 ? 7.806 19.768 -10.246 1.00 96.38 217 SER A O 1
ATOM 1702 N N . ASP A 1 218 ? 6.385 18.611 -11.552 1.00 94.44 218 ASP A N 1
ATOM 1703 C CA . ASP A 1 218 ? 5.166 19.251 -11.056 1.00 94.44 218 ASP A CA 1
ATOM 1704 C C . ASP A 1 218 ? 4.944 18.932 -9.573 1.00 94.44 218 ASP A C 1
ATOM 1706 O O . ASP A 1 218 ? 4.620 19.827 -8.789 1.00 94.44 218 ASP A O 1
ATOM 1710 N N . LEU A 1 219 ? 5.187 17.679 -9.169 1.00 93.88 219 LEU A N 1
ATOM 1711 C CA . LEU A 1 219 ? 5.132 17.257 -7.771 1.00 93.88 219 LEU A CA 1
ATOM 1712 C C . LEU A 1 219 ? 6.137 18.034 -6.911 1.00 93.88 219 LEU A C 1
ATOM 1714 O O . LEU A 1 219 ? 5.750 18.606 -5.896 1.00 93.88 219 LEU A O 1
ATOM 1718 N N . LEU A 1 220 ? 7.406 18.107 -7.327 1.00 95.69 220 LEU A N 1
ATOM 1719 C CA . LEU A 1 220 ? 8.449 18.860 -6.618 1.00 95.69 220 LEU A CA 1
ATOM 1720 C C . LEU A 1 220 ? 8.118 20.349 -6.489 1.00 95.69 220 LEU A C 1
ATOM 1722 O O . LEU A 1 220 ? 8.433 20.960 -5.470 1.00 95.69 220 LEU A O 1
ATOM 1726 N N . THR A 1 221 ? 7.489 20.925 -7.514 1.00 96.12 221 THR A N 1
ATOM 1727 C CA . THR A 1 221 ? 7.104 22.341 -7.531 1.00 96.12 221 THR A CA 1
ATOM 1728 C C . THR A 1 221 ? 5.976 22.633 -6.543 1.00 96.12 221 THR A C 1
ATOM 1730 O O . THR A 1 221 ? 5.993 23.677 -5.900 1.00 96.12 221 THR A O 1
ATOM 1733 N N . LYS A 1 222 ? 5.020 21.708 -6.402 1.00 94.75 222 LYS A N 1
ATOM 1734 C CA . LYS A 1 222 ? 3.860 21.825 -5.502 1.00 94.75 222 LYS A CA 1
ATOM 1735 C C . LYS A 1 222 ? 4.148 21.383 -4.061 1.00 94.75 222 LYS A C 1
ATOM 1737 O O . LYS A 1 222 ? 3.423 21.759 -3.146 1.00 94.75 222 LYS A O 1
ATOM 1742 N N . LEU A 1 223 ? 5.208 20.604 -3.843 1.00 92.69 223 LEU A N 1
ATOM 1743 C CA . LEU A 1 223 ? 5.573 20.047 -2.538 1.00 92.69 223 LEU A CA 1
ATOM 1744 C C . LEU A 1 223 ? 5.716 21.083 -1.395 1.00 92.69 223 LEU A C 1
ATOM 1746 O O . LEU A 1 223 ? 5.261 20.766 -0.295 1.00 92.69 223 LEU A O 1
ATOM 1750 N N . PRO A 1 224 ? 6.276 22.300 -1.597 1.00 93.38 224 PRO A N 1
ATOM 1751 C CA . PRO A 1 224 ? 6.379 23.303 -0.530 1.00 93.38 224 PRO A CA 1
ATOM 1752 C C . PRO A 1 224 ? 5.023 23.750 0.032 1.00 93.38 224 PRO A C 1
ATOM 1754 O O . PRO A 1 224 ? 4.937 24.117 1.199 1.00 93.38 224 PRO A O 1
ATOM 1757 N N . ASP A 1 225 ? 3.962 23.699 -0.778 1.00 90.62 225 ASP A N 1
ATOM 1758 C CA . ASP A 1 225 ? 2.608 24.090 -0.365 1.00 90.62 225 ASP A CA 1
ATOM 1759 C C . ASP A 1 225 ? 1.896 22.976 0.426 1.00 90.62 225 ASP A C 1
ATOM 1761 O O . ASP A 1 225 ? 0.805 23.169 0.965 1.00 90.62 225 ASP A O 1
ATOM 1765 N N . MET A 1 226 ? 2.493 21.782 0.470 1.00 87.62 226 MET A N 1
ATOM 1766 C CA . MET A 1 226 ? 1.878 20.557 0.986 1.00 87.62 226 MET A CA 1
ATOM 1767 C C . MET A 1 226 ? 2.550 20.032 2.258 1.00 87.62 226 MET A C 1
ATOM 1769 O O . MET A 1 226 ? 1.947 19.229 2.975 1.00 87.62 226 MET A O 1
ATOM 1773 N N . VAL A 1 227 ? 3.791 20.447 2.521 1.00 88.25 227 VAL A N 1
ATOM 1774 C CA . VAL A 1 227 ? 4.660 19.856 3.541 1.00 88.25 227 VAL A CA 1
ATOM 1775 C C . VAL A 1 227 ? 5.412 20.955 4.289 1.00 88.25 227 VAL A C 1
ATOM 1777 O O . VAL A 1 227 ? 6.011 21.835 3.677 1.00 88.25 227 VAL A O 1
ATOM 1780 N N . GLU A 1 228 ? 5.416 20.884 5.619 1.00 88.12 228 GLU A N 1
ATOM 1781 C CA . GLU A 1 228 ? 6.168 21.815 6.464 1.00 88.12 228 GLU A CA 1
ATOM 1782 C C . GLU A 1 228 ? 7.678 21.496 6.472 1.00 88.12 228 GLU A C 1
ATOM 1784 O O . GLU A 1 228 ? 8.114 20.350 6.323 1.00 88.12 228 GLU A O 1
ATOM 1789 N N . GLU A 1 229 ? 8.511 22.512 6.699 1.00 88.12 229 GLU A N 1
ATOM 1790 C CA . GLU A 1 229 ? 9.934 22.311 7.005 1.00 88.12 229 GLU A CA 1
ATOM 1791 C C . GLU A 1 229 ? 10.088 21.665 8.397 1.00 88.12 229 GLU A C 1
ATOM 1793 O O . GLU A 1 229 ? 9.419 22.109 9.333 1.00 88.12 229 GLU A O 1
ATOM 1798 N N . PRO A 1 230 ? 10.966 20.657 8.604 1.00 86.50 230 PRO A N 1
ATOM 1799 C CA . PRO A 1 230 ? 12.049 20.173 7.731 1.00 86.50 230 PRO A CA 1
ATOM 1800 C C . PRO A 1 230 ? 11.681 18.979 6.831 1.00 86.50 230 PRO A C 1
ATOM 1802 O O . PRO A 1 230 ? 12.526 18.489 6.077 1.00 86.50 230 PRO A O 1
ATOM 1805 N N . VAL A 1 231 ? 10.449 18.473 6.934 1.00 87.50 231 VAL A N 1
ATOM 1806 C CA . VAL A 1 231 ? 9.994 17.264 6.227 1.00 87.50 231 VAL A CA 1
ATOM 1807 C C . VAL A 1 231 ? 10.099 17.461 4.711 1.00 87.50 231 VAL A C 1
ATOM 1809 O O . VAL A 1 231 ? 10.545 16.559 4.001 1.00 87.50 231 VAL A O 1
ATOM 1812 N N . PHE A 1 232 ? 9.815 18.679 4.234 1.00 90.62 232 PHE A N 1
ATOM 1813 C CA . PHE A 1 232 ? 9.985 19.080 2.837 1.00 90.62 232 PHE A CA 1
ATOM 1814 C C . PHE A 1 232 ? 11.362 18.709 2.265 1.00 90.62 232 PHE A C 1
ATOM 1816 O O . PHE A 1 232 ? 11.436 18.115 1.189 1.00 90.62 232 PHE A O 1
ATOM 1823 N N . SER A 1 233 ? 12.449 19.023 2.977 1.00 91.12 233 SER A N 1
ATOM 1824 C CA . SER A 1 233 ? 13.817 18.787 2.501 1.00 91.12 233 SER A CA 1
ATOM 1825 C C . SER A 1 233 ? 14.079 17.300 2.230 1.00 91.12 233 SER A C 1
ATOM 1827 O O . SER A 1 233 ? 14.537 16.932 1.146 1.00 91.12 233 SER A O 1
ATOM 1829 N N . HIS A 1 234 ? 13.697 16.429 3.169 1.00 92.12 234 HIS A N 1
ATOM 1830 C CA . HIS A 1 234 ? 13.886 14.980 3.044 1.00 92.12 234 HIS A CA 1
ATOM 1831 C C . HIS A 1 234 ? 13.004 14.353 1.960 1.00 92.12 234 HIS A C 1
ATOM 1833 O O . HIS A 1 234 ? 13.443 13.473 1.210 1.00 92.12 234 HIS A O 1
ATOM 1839 N N . MET A 1 235 ? 11.762 14.823 1.838 1.00 93.12 235 MET A N 1
ATOM 1840 C CA . MET A 1 235 ? 10.858 14.373 0.783 1.00 93.12 235 MET A CA 1
ATOM 1841 C C . MET A 1 235 ? 11.344 14.822 -0.597 1.00 93.12 235 MET A C 1
ATOM 1843 O O . MET A 1 235 ? 11.370 14.020 -1.526 1.00 93.12 235 MET A O 1
ATOM 1847 N N . SER A 1 236 ? 11.787 16.075 -0.729 1.00 95.00 236 SER A N 1
ATOM 1848 C CA . SER A 1 236 ? 12.332 16.628 -1.973 1.00 95.00 236 SER A CA 1
ATOM 1849 C C . SER A 1 236 ? 13.568 15.859 -2.433 1.00 95.00 236 SER A C 1
ATOM 1851 O O . SER A 1 236 ? 13.672 15.523 -3.609 1.00 95.00 236 SER A O 1
ATOM 1853 N N . GLU A 1 237 ? 14.474 15.514 -1.514 1.00 96.12 237 GLU A N 1
ATOM 1854 C CA . GLU A 1 237 ? 15.633 14.662 -1.806 1.00 96.12 237 GLU A CA 1
ATOM 1855 C C . GLU A 1 237 ? 15.197 13.291 -2.340 1.00 96.12 237 GLU A C 1
ATOM 1857 O O . GLU A 1 237 ? 15.618 12.890 -3.423 1.00 96.12 237 GLU A O 1
ATOM 1862 N N . THR A 1 238 ? 14.267 12.628 -1.648 1.00 95.00 238 THR A N 1
ATOM 1863 C CA . THR A 1 238 ? 13.731 11.319 -2.055 1.00 95.00 238 THR A CA 1
ATOM 1864 C C . THR A 1 238 ? 13.067 11.365 -3.440 1.00 95.00 238 THR A C 1
ATOM 1866 O O . THR A 1 238 ? 13.255 10.469 -4.259 1.00 95.00 238 THR A O 1
ATOM 1869 N N . ILE A 1 239 ? 12.316 12.423 -3.749 1.00 96.31 239 ILE A N 1
ATOM 1870 C CA . ILE A 1 239 ? 11.652 12.585 -5.051 1.00 96.31 239 ILE A CA 1
ATOM 1871 C C . ILE A 1 239 ? 12.673 12.916 -6.156 1.00 96.31 239 ILE A C 1
ATOM 1873 O O . ILE A 1 239 ? 12.562 12.416 -7.277 1.00 96.31 239 ILE A O 1
ATOM 1877 N N . ARG A 1 240 ? 13.713 13.703 -5.850 1.00 97.50 240 ARG A N 1
ATOM 1878 C CA . ARG A 1 240 ? 14.819 13.994 -6.781 1.00 97.50 240 ARG A CA 1
ATOM 1879 C C . ARG A 1 240 ? 15.658 12.761 -7.104 1.00 97.50 240 ARG A C 1
ATOM 1881 O O . ARG A 1 240 ? 16.187 12.679 -8.211 1.00 97.50 240 ARG A O 1
ATOM 1888 N N . GLU A 1 241 ? 15.770 11.795 -6.191 1.00 97.12 241 GLU A N 1
ATOM 1889 C CA . GLU A 1 241 ? 16.391 10.499 -6.493 1.00 97.12 241 GLU A CA 1
ATOM 1890 C C . GLU A 1 241 ? 15.630 9.781 -7.624 1.00 97.12 241 GLU A C 1
ATOM 1892 O O . GLU A 1 241 ? 16.260 9.331 -8.580 1.00 97.12 241 GLU A O 1
ATOM 1897 N N . ILE A 1 242 ? 14.289 9.750 -7.582 1.00 97.25 242 ILE A N 1
ATOM 1898 C CA . ILE A 1 242 ? 13.456 9.188 -8.666 1.00 97.25 242 ILE A CA 1
ATOM 1899 C C . ILE A 1 242 ? 13.694 9.945 -9.976 1.00 97.25 242 ILE A C 1
ATOM 1901 O O . ILE A 1 242 ? 13.930 9.318 -11.008 1.00 97.25 242 ILE A O 1
ATOM 1905 N N . GLN A 1 243 ? 13.674 11.282 -9.936 1.00 97.75 243 GLN A N 1
ATOM 1906 C CA . GLN A 1 243 ? 13.924 12.120 -11.115 1.00 97.75 243 GLN A CA 1
ATOM 1907 C C . GLN A 1 243 ? 15.299 11.839 -11.736 1.00 97.75 243 GLN A C 1
ATOM 1909 O O . GLN A 1 243 ? 15.424 11.673 -12.944 1.00 97.75 243 GLN A O 1
ATOM 1914 N N . THR A 1 244 ? 16.326 11.694 -10.897 1.00 97.44 244 THR A N 1
ATOM 1915 C CA . THR A 1 244 ? 17.683 11.367 -11.349 1.00 97.44 244 THR A CA 1
ATOM 1916 C C . THR A 1 244 ? 17.713 10.021 -12.078 1.00 97.44 244 THR A C 1
ATOM 1918 O O . THR A 1 244 ? 18.365 9.896 -13.111 1.00 97.44 244 THR A O 1
ATOM 1921 N N . GLN A 1 245 ? 16.992 9.008 -11.585 1.00 97.50 245 GLN A N 1
ATOM 1922 C CA . GLN A 1 245 ? 16.910 7.708 -12.261 1.00 97.50 245 GLN A CA 1
ATOM 1923 C C . GLN A 1 245 ? 16.144 7.779 -13.593 1.00 97.50 245 GLN A C 1
ATOM 1925 O O . GLN A 1 245 ? 16.541 7.121 -14.555 1.00 97.50 245 GLN A O 1
ATOM 1930 N N . LEU A 1 246 ? 15.093 8.602 -13.686 1.00 96.19 246 LEU A N 1
ATOM 1931 C CA . LEU A 1 246 ? 14.390 8.865 -14.949 1.00 96.19 246 LEU A CA 1
ATOM 1932 C C . LEU A 1 246 ? 15.309 9.531 -15.985 1.00 96.19 246 LEU A C 1
ATOM 1934 O O . LEU A 1 246 ? 15.290 9.160 -17.159 1.00 96.19 246 LEU A O 1
ATOM 1938 N N . ASP A 1 247 ? 16.171 10.452 -15.557 1.00 96.50 247 ASP A N 1
ATOM 1939 C CA . ASP A 1 247 ? 17.154 11.084 -16.440 1.00 96.50 247 ASP A CA 1
ATOM 1940 C C . ASP A 1 247 ? 18.201 10.081 -16.949 1.00 96.50 247 ASP A C 1
ATOM 1942 O O . ASP A 1 247 ? 18.538 10.087 -18.136 1.00 96.50 247 ASP A O 1
ATOM 1946 N N . VAL A 1 248 ? 18.672 9.169 -16.090 1.00 95.50 248 VAL A N 1
ATOM 1947 C CA . VAL A 1 248 ? 19.578 8.076 -16.495 1.00 95.50 248 VAL A CA 1
ATOM 1948 C C . VAL A 1 248 ? 18.889 7.131 -17.487 1.00 95.50 248 VAL A C 1
ATOM 1950 O O . VAL A 1 248 ? 19.502 6.724 -18.478 1.00 95.50 248 VAL A O 1
ATOM 1953 N N . LEU A 1 249 ? 17.611 6.807 -17.271 1.00 93.56 249 LEU A N 1
ATOM 1954 C CA . LEU A 1 249 ? 16.803 6.017 -18.207 1.00 93.56 249 LEU A CA 1
ATOM 1955 C C . LEU A 1 249 ? 16.690 6.690 -19.578 1.00 93.56 249 LEU A C 1
ATOM 1957 O O . LEU A 1 249 ? 16.926 6.039 -20.599 1.00 93.56 249 LEU A O 1
ATOM 1961 N N . SER A 1 250 ? 16.399 7.993 -19.591 1.00 94.31 250 SER A N 1
ATOM 1962 C CA . SER A 1 250 ? 16.322 8.806 -20.808 1.00 94.31 250 SER A CA 1
ATOM 1963 C C . SER A 1 250 ? 17.636 8.775 -21.590 1.00 94.31 250 SER A C 1
ATOM 1965 O O . SER A 1 250 ? 17.644 8.485 -22.787 1.00 94.31 250 SER A O 1
ATOM 1967 N N . GLN A 1 251 ? 18.767 8.993 -20.909 1.00 93.31 251 GLN A N 1
ATOM 1968 C CA . GLN A 1 251 ? 20.098 8.928 -21.524 1.00 93.31 251 GLN A CA 1
ATOM 1969 C C . GLN A 1 251 ? 20.391 7.535 -22.093 1.00 93.31 251 GLN A C 1
ATOM 1971 O O . GLN A 1 251 ? 20.799 7.414 -23.245 1.00 93.31 251 GLN A O 1
ATOM 1976 N N . THR A 1 252 ? 20.093 6.479 -21.332 1.00 91.06 252 THR A N 1
ATOM 1977 C CA . THR A 1 252 ? 20.352 5.095 -21.761 1.00 91.06 252 THR A CA 1
ATOM 1978 C C . THR A 1 252 ? 19.581 4.739 -23.037 1.00 91.06 252 THR A C 1
ATOM 1980 O O . THR A 1 252 ? 20.135 4.101 -23.930 1.00 91.06 252 THR A O 1
ATOM 1983 N N . VAL A 1 253 ? 18.325 5.184 -23.160 1.00 87.81 253 VAL A N 1
ATOM 1984 C CA . VAL A 1 253 ? 17.504 4.959 -24.365 1.00 87.81 253 VAL A CA 1
ATOM 1985 C C . VAL A 1 253 ? 18.002 5.742 -25.575 1.00 87.81 253 VAL A C 1
ATOM 1987 O O . VAL A 1 253 ? 17.788 5.307 -26.705 1.00 87.81 253 VAL A O 1
ATOM 1990 N N . ASN A 1 254 ? 18.671 6.874 -25.370 1.00 88.88 254 ASN A N 1
ATOM 1991 C CA . ASN A 1 254 ? 19.251 7.653 -26.463 1.00 88.88 254 ASN A CA 1
ATOM 1992 C C . ASN A 1 254 ? 20.575 7.058 -26.959 1.00 88.88 254 ASN A C 1
ATOM 1994 O O . ASN A 1 254 ? 20.853 7.102 -28.157 1.00 88.88 254 ASN A O 1
ATOM 1998 N N . ASP A 1 255 ? 21.370 6.494 -26.049 1.00 86.44 255 ASP A N 1
ATOM 1999 C CA . ASP A 1 255 ? 22.731 6.044 -26.344 1.00 86.44 255 ASP A CA 1
ATOM 2000 C C . ASP A 1 255 ? 22.801 4.612 -26.898 1.00 86.44 255 ASP A C 1
ATOM 2002 O O . ASP A 1 255 ? 23.768 4.259 -27.578 1.00 86.44 255 ASP A O 1
ATOM 2006 N N . GLN A 1 256 ? 21.803 3.766 -26.618 1.00 75.69 256 GLN A N 1
ATOM 2007 C CA . GLN A 1 256 ? 21.841 2.346 -26.974 1.00 75.69 256 GLN A CA 1
ATOM 2008 C C . GLN A 1 256 ? 20.943 2.003 -28.166 1.00 75.69 256 GLN A C 1
ATOM 2010 O O . GLN A 1 256 ? 19.728 2.179 -28.131 1.00 75.69 256 GLN A O 1
ATOM 2015 N N . ALA A 1 257 ? 21.535 1.381 -29.191 1.00 72.75 257 ALA A N 1
ATOM 2016 C CA . ALA A 1 257 ? 20.780 0.518 -30.092 1.00 72.75 257 ALA A CA 1
ATOM 2017 C C . ALA A 1 257 ? 20.423 -0.766 -29.321 1.00 72.75 257 ALA A C 1
ATOM 2019 O O . ALA A 1 257 ? 21.295 -1.582 -29.018 1.00 72.75 257 ALA A O 1
ATOM 2020 N N . LEU A 1 258 ? 19.149 -0.934 -28.962 1.00 71.62 258 LEU A N 1
ATOM 2021 C CA . LEU A 1 258 ? 18.652 -2.028 -28.108 1.00 71.62 258 LEU A CA 1
ATOM 2022 C C . LEU A 1 258 ? 18.533 -3.384 -28.838 1.00 71.62 258 LEU A C 1
ATOM 2024 O O . LEU A 1 258 ? 17.773 -4.256 -28.422 1.00 71.62 258 LEU A O 1
ATOM 2028 N N . ASP A 1 259 ? 19.298 -3.581 -29.911 1.00 69.12 259 ASP A N 1
ATOM 2029 C CA . ASP A 1 259 ? 19.149 -4.719 -30.827 1.00 69.12 259 ASP A CA 1
ATOM 2030 C C . ASP A 1 259 ? 19.887 -5.989 -30.362 1.00 69.12 259 ASP A C 1
ATOM 2032 O O . ASP A 1 259 ? 19.676 -7.073 -30.910 1.00 69.12 259 ASP A O 1
ATOM 2036 N N . GLU A 1 260 ? 20.731 -5.893 -29.331 1.00 81.12 260 GLU A N 1
ATOM 2037 C CA . GLU A 1 260 ? 21.518 -7.019 -28.826 1.00 81.12 260 GLU A CA 1
ATOM 2038 C C . GLU A 1 260 ? 21.047 -7.478 -27.441 1.00 81.12 260 GLU A C 1
ATOM 2040 O O . GLU A 1 260 ? 20.836 -6.689 -26.520 1.00 81.12 260 GLU A O 1
ATOM 2045 N N . ARG A 1 261 ? 20.931 -8.801 -27.263 1.00 81.31 261 ARG A N 1
ATOM 2046 C CA . ARG A 1 261 ? 20.535 -9.431 -25.989 1.00 81.31 261 ARG A CA 1
ATOM 2047 C C . ARG A 1 261 ? 21.424 -8.999 -24.816 1.00 81.31 261 ARG A C 1
ATOM 2049 O O . ARG A 1 261 ? 20.938 -8.903 -23.693 1.00 81.31 261 ARG A O 1
ATOM 2056 N N . GLU A 1 262 ? 22.710 -8.760 -25.073 1.00 83.31 262 GLU A N 1
ATOM 2057 C CA . GLU A 1 262 ? 23.665 -8.275 -24.070 1.00 83.31 262 GLU A CA 1
ATOM 2058 C C . GLU A 1 262 ? 23.318 -6.850 -23.607 1.00 83.31 262 GLU A C 1
ATOM 2060 O O . GLU A 1 262 ? 23.296 -6.593 -22.403 1.00 83.31 262 GLU A O 1
ATOM 2065 N N . SER A 1 263 ? 22.905 -5.972 -24.528 1.00 86.69 263 SER A N 1
ATOM 2066 C CA . SER A 1 263 ? 22.417 -4.621 -24.218 1.00 86.69 263 SER A CA 1
ATOM 2067 C C . SER A 1 263 ? 21.148 -4.640 -23.363 1.00 86.69 263 SER A C 1
ATOM 2069 O O . SER A 1 263 ? 21.029 -3.845 -22.435 1.00 86.69 263 SER A O 1
ATOM 2071 N N . ILE A 1 264 ? 20.225 -5.581 -23.606 1.00 88.12 264 ILE A N 1
ATOM 2072 C CA . ILE A 1 264 ? 18.995 -5.721 -22.803 1.00 88.12 264 ILE A CA 1
ATOM 2073 C C . ILE A 1 264 ? 19.319 -6.120 -21.361 1.00 88.12 264 ILE A C 1
ATOM 2075 O O . ILE A 1 264 ? 18.799 -5.521 -20.421 1.00 88.12 264 ILE A O 1
ATOM 2079 N N . VAL A 1 265 ? 20.183 -7.123 -21.168 1.00 89.25 265 VAL A N 1
ATOM 2080 C CA . VAL A 1 265 ? 20.591 -7.548 -19.818 1.00 89.25 265 VAL A CA 1
ATOM 2081 C C . VAL A 1 265 ? 21.276 -6.398 -19.089 1.00 89.25 265 VAL A C 1
ATOM 2083 O O . VAL A 1 265 ? 20.969 -6.148 -17.924 1.00 89.25 265 VAL A O 1
ATOM 2086 N N . GLN A 1 266 ? 22.154 -5.672 -19.782 1.00 89.44 266 GLN A N 1
ATOM 2087 C CA . GLN A 1 266 ? 22.822 -4.510 -19.217 1.00 89.44 266 GLN A CA 1
ATOM 2088 C C . GLN A 1 266 ? 21.809 -3.436 -18.800 1.00 89.44 266 GLN A C 1
ATOM 2090 O O . GLN A 1 266 ? 21.837 -3.020 -17.648 1.00 89.44 266 GLN A O 1
ATOM 2095 N N . LEU A 1 267 ? 20.866 -3.058 -19.673 1.00 91.81 267 LEU A N 1
ATOM 2096 C CA . LEU A 1 267 ? 19.802 -2.090 -19.374 1.00 91.81 267 LEU A CA 1
ATOM 2097 C C . LEU A 1 267 ? 18.992 -2.482 -18.128 1.00 91.81 267 LEU A C 1
ATOM 2099 O O . LEU A 1 267 ? 18.738 -1.648 -17.255 1.00 91.81 267 LEU A O 1
ATOM 2103 N N . VAL A 1 268 ? 18.597 -3.753 -18.022 1.00 92.12 268 VAL A N 1
ATOM 2104 C CA . VAL A 1 268 ? 17.837 -4.246 -16.866 1.00 92.12 268 VAL A CA 1
ATOM 2105 C C . VAL A 1 268 ? 18.664 -4.120 -15.587 1.00 92.12 268 VAL A C 1
ATOM 2107 O O . VAL A 1 268 ? 18.194 -3.571 -14.592 1.00 92.12 268 VAL A O 1
ATOM 2110 N N . VAL A 1 269 ? 19.908 -4.599 -15.610 1.00 92.44 269 VAL A N 1
ATOM 2111 C CA . VAL A 1 269 ? 20.758 -4.670 -14.417 1.00 92.44 269 VAL A CA 1
ATOM 2112 C C . VAL A 1 269 ? 21.229 -3.292 -13.964 1.00 92.44 269 VAL A C 1
ATOM 2114 O O . VAL A 1 269 ? 21.234 -3.029 -12.762 1.00 92.44 269 VAL A O 1
ATOM 2117 N N . THR A 1 270 ? 21.633 -2.419 -14.887 1.00 94.19 270 THR A N 1
ATOM 2118 C CA . THR A 1 270 ? 22.245 -1.131 -14.532 1.00 94.19 270 THR A CA 1
ATOM 2119 C C . THR A 1 270 ? 21.273 0.023 -14.449 1.00 94.19 270 THR A C 1
ATOM 2121 O O . THR A 1 270 ? 21.641 1.048 -13.882 1.00 94.19 270 THR A O 1
ATOM 2124 N N . THR A 1 271 ? 20.063 -0.124 -14.990 1.00 94.94 271 THR A N 1
ATOM 2125 C CA . THR A 1 271 ? 19.137 1.004 -15.100 1.00 94.94 271 THR A CA 1
ATOM 2126 C C . THR A 1 271 ? 17.756 0.680 -14.537 1.00 94.94 271 THR A C 1
ATOM 2128 O O . THR A 1 271 ? 17.320 1.345 -13.600 1.00 94.94 271 THR A O 1
ATOM 2131 N N . LEU A 1 272 ? 17.079 -0.370 -15.018 1.00 95.19 272 LEU A N 1
ATOM 2132 C CA . LEU A 1 272 ? 15.708 -0.666 -14.567 1.00 95.19 272 LEU A CA 1
ATOM 2133 C C . LEU A 1 272 ? 15.649 -1.178 -13.122 1.00 95.19 272 LEU A C 1
ATOM 2135 O O . LEU A 1 272 ? 14.813 -0.716 -12.348 1.00 95.19 272 LEU A O 1
ATOM 2139 N N . ASN A 1 273 ? 16.549 -2.083 -12.728 1.00 94.44 273 ASN A N 1
ATOM 2140 C CA . ASN A 1 273 ? 16.592 -2.602 -11.359 1.00 94.44 273 ASN A CA 1
ATOM 2141 C C . ASN A 1 273 ? 16.904 -1.501 -10.326 1.00 94.44 273 ASN A C 1
ATOM 2143 O O . ASN A 1 273 ? 16.154 -1.387 -9.355 1.00 94.44 273 ASN A O 1
ATOM 2147 N N . PRO A 1 274 ? 17.945 -0.658 -10.506 1.00 96.50 274 PRO A N 1
ATOM 2148 C CA . PRO A 1 274 ? 18.172 0.485 -9.625 1.00 96.50 274 PRO A CA 1
ATOM 2149 C C . PRO A 1 274 ? 16.979 1.436 -9.557 1.00 96.50 274 PRO A C 1
ATOM 2151 O O . PRO A 1 274 ? 16.605 1.848 -8.461 1.00 96.50 274 PRO A O 1
ATOM 2154 N N . PHE A 1 275 ? 16.333 1.723 -10.692 1.00 97.25 275 PHE A N 1
ATOM 2155 C CA . PHE A 1 275 ? 15.148 2.575 -10.706 1.00 97.25 275 PHE A CA 1
ATOM 2156 C C . PHE A 1 275 ? 13.996 1.979 -9.889 1.00 97.25 275 PHE A C 1
ATOM 2158 O O . PHE A 1 275 ? 13.420 2.671 -9.051 1.00 97.25 275 PHE A O 1
ATOM 2165 N N . GLN A 1 276 ? 13.707 0.685 -10.053 1.00 96.62 276 GLN A N 1
ATOM 2166 C CA . GLN A 1 276 ? 12.701 -0.014 -9.249 1.00 96.62 276 GLN A CA 1
ATOM 2167 C C . GLN A 1 276 ? 13.012 0.052 -7.753 1.00 96.62 276 GLN A C 1
ATOM 2169 O O . GLN A 1 276 ? 12.121 0.336 -6.954 1.00 96.62 276 GLN A O 1
ATOM 2174 N N . VAL A 1 277 ? 14.273 -0.158 -7.369 1.00 94.56 277 VAL A N 1
ATOM 2175 C CA . VAL A 1 277 ? 14.696 -0.031 -5.969 1.00 94.56 277 VAL A CA 1
ATOM 2176 C C . VAL A 1 277 ? 14.460 1.390 -5.458 1.00 94.56 277 VAL A C 1
ATOM 2178 O O . VAL A 1 277 ? 13.892 1.546 -4.381 1.00 94.56 277 VAL A O 1
ATOM 2181 N N . SER A 1 278 ? 14.828 2.425 -6.219 1.00 96.00 278 SER A N 1
ATOM 2182 C CA . SER A 1 278 ? 14.575 3.822 -5.840 1.00 96.00 278 SER A CA 1
ATOM 2183 C C . SER A 1 278 ? 13.085 4.122 -5.664 1.00 96.00 278 SER A C 1
ATOM 2185 O O . SER A 1 278 ? 12.717 4.806 -4.713 1.00 96.00 278 SER A O 1
ATOM 2187 N N . VAL A 1 279 ? 12.218 3.583 -6.526 1.00 96.56 279 VAL A N 1
ATOM 2188 C CA . VAL A 1 279 ? 10.759 3.759 -6.429 1.00 96.56 279 VAL A CA 1
ATOM 2189 C C . VAL A 1 279 ? 10.191 3.096 -5.167 1.00 96.56 279 VAL A C 1
ATOM 2191 O O . VAL A 1 279 ? 9.408 3.720 -4.448 1.00 96.56 279 VAL A O 1
ATOM 2194 N N . GLU A 1 280 ? 10.607 1.867 -4.849 1.00 93.44 280 GLU A N 1
ATOM 2195 C CA . GLU A 1 280 ? 10.171 1.168 -3.629 1.00 93.44 280 GLU A CA 1
ATOM 2196 C C . GLU A 1 280 ? 10.710 1.845 -2.356 1.00 93.44 280 GLU A C 1
ATOM 2198 O O . GLU A 1 280 ? 9.972 2.042 -1.390 1.00 93.44 280 GLU A O 1
ATOM 2203 N N . VAL A 1 281 ? 11.976 2.279 -2.360 1.00 91.56 281 VAL A N 1
ATOM 2204 C CA . VAL A 1 281 ? 12.571 3.033 -1.242 1.00 91.56 281 VAL A CA 1
ATOM 2205 C C . VAL A 1 281 ? 11.835 4.352 -1.027 1.00 91.56 281 VAL A C 1
ATOM 2207 O O . VAL A 1 281 ? 11.534 4.701 0.114 1.00 91.56 281 VAL A O 1
ATOM 2210 N N . ALA A 1 282 ? 11.509 5.071 -2.101 1.00 92.94 282 ALA A N 1
ATOM 2211 C CA . ALA A 1 282 ? 10.772 6.320 -2.006 1.00 92.94 282 ALA A CA 1
ATOM 2212 C C . ALA A 1 282 ? 9.368 6.117 -1.433 1.00 92.94 282 ALA A C 1
ATOM 2214 O O . ALA A 1 282 ? 8.969 6.863 -0.544 1.00 92.94 282 ALA A O 1
ATOM 2215 N N . LYS A 1 283 ? 8.643 5.079 -1.868 1.00 93.31 283 LYS A N 1
ATOM 2216 C CA . LYS A 1 283 ? 7.337 4.722 -1.296 1.00 93.31 283 LYS A CA 1
ATOM 2217 C C . LYS A 1 283 ? 7.420 4.525 0.219 1.00 93.31 283 LYS A C 1
ATOM 2219 O O . LYS A 1 283 ? 6.589 5.074 0.936 1.00 93.31 283 LYS A O 1
ATOM 2224 N N . LEU A 1 284 ? 8.417 3.779 0.700 1.00 86.00 284 LEU A N 1
ATOM 2225 C CA . LEU A 1 284 ? 8.604 3.525 2.132 1.00 86.00 284 LEU A CA 1
ATOM 2226 C C . LEU A 1 284 ? 8.975 4.803 2.897 1.00 86.00 284 LEU A C 1
ATOM 2228 O O . LEU A 1 284 ? 8.313 5.144 3.871 1.00 86.00 284 LEU A O 1
ATOM 2232 N N . ARG A 1 285 ? 9.969 5.563 2.420 1.00 89.38 285 ARG A N 1
ATOM 2233 C CA . ARG A 1 285 ? 10.399 6.812 3.075 1.00 89.38 285 ARG A CA 1
ATOM 2234 C C . ARG A 1 285 ? 9.276 7.848 3.141 1.00 89.38 285 ARG A C 1
ATOM 2236 O O . ARG A 1 285 ? 9.070 8.461 4.177 1.00 89.38 285 ARG A O 1
ATOM 2243 N N . LEU A 1 286 ? 8.542 8.047 2.044 1.00 89.62 286 LEU A N 1
ATOM 2244 C CA . LEU A 1 286 ? 7.449 9.025 1.978 1.00 89.62 286 LEU A CA 1
ATOM 2245 C C . LEU A 1 286 ? 6.250 8.605 2.840 1.00 89.62 286 LEU A C 1
ATOM 2247 O O . LEU A 1 286 ? 5.548 9.464 3.371 1.00 89.62 286 LEU A O 1
ATOM 2251 N N . HIS A 1 287 ? 6.046 7.298 3.018 1.00 84.31 287 HIS A N 1
ATOM 2252 C CA . HIS A 1 287 ? 5.068 6.765 3.960 1.00 84.31 287 HIS A CA 1
ATOM 2253 C C . HIS A 1 287 ? 5.441 7.086 5.416 1.00 84.31 287 HIS A C 1
ATOM 2255 O O . HIS A 1 287 ? 4.571 7.494 6.184 1.00 84.31 287 HIS A O 1
ATOM 2261 N N . ASP A 1 288 ? 6.723 6.980 5.778 1.00 78.25 288 ASP A N 1
ATOM 2262 C CA . ASP A 1 288 ? 7.216 7.283 7.131 1.00 78.25 288 ASP A CA 1
ATOM 2263 C C . ASP A 1 288 ? 7.093 8.773 7.507 1.00 78.25 288 ASP A C 1
ATOM 2265 O O . ASP A 1 288 ? 7.115 9.118 8.687 1.00 78.25 288 ASP A O 1
ATOM 2269 N N . TYR A 1 289 ? 6.923 9.662 6.523 1.00 83.06 289 TYR A N 1
ATOM 2270 C CA . TYR A 1 289 ? 6.707 11.097 6.734 1.00 83.06 289 TYR A CA 1
ATOM 2271 C C . TYR A 1 289 ? 5.228 11.500 6.867 1.00 83.06 289 TYR A C 1
ATOM 2273 O O . TYR A 1 289 ? 4.921 12.680 6.757 1.00 83.06 289 TYR A O 1
ATOM 2281 N N . GLU A 1 290 ? 4.299 10.557 7.065 1.00 80.81 290 GLU A N 1
ATOM 2282 C CA . GLU A 1 290 ? 2.845 10.819 7.148 1.00 80.81 290 GLU A CA 1
ATOM 2283 C C . GLU A 1 290 ? 2.235 11.440 5.868 1.00 80.81 290 GLU A C 1
ATOM 2285 O O . GLU A 1 290 ? 1.124 11.971 5.879 1.00 80.81 290 GLU A O 1
ATOM 2290 N N . HIS A 1 291 ? 2.938 11.350 4.736 1.00 84.81 291 HIS A N 1
ATOM 2291 C CA . HIS A 1 291 ? 2.510 11.870 3.434 1.00 84.81 291 HIS A CA 1
ATOM 2292 C C . HIS A 1 291 ? 2.382 10.733 2.410 1.00 84.81 291 HIS A C 1
ATOM 2294 O O . HIS A 1 291 ? 2.953 10.768 1.312 1.00 84.81 291 HIS A O 1
ATOM 2300 N N . LYS A 1 292 ? 1.619 9.699 2.787 1.00 88.56 292 LYS A N 1
ATOM 2301 C CA . LYS A 1 292 ? 1.450 8.449 2.026 1.00 88.56 292 LYS A CA 1
ATOM 2302 C C . LYS A 1 292 ? 0.986 8.701 0.587 1.00 88.56 292 LYS A C 1
ATOM 2304 O O . LYS A 1 292 ? 1.446 8.029 -0.331 1.00 88.56 292 LYS A O 1
ATOM 2309 N N . GLU A 1 293 ? 0.146 9.710 0.369 1.00 92.00 293 GLU A N 1
ATOM 2310 C CA . GLU A 1 293 ? -0.384 10.080 -0.945 1.00 92.00 293 GLU A CA 1
ATOM 2311 C C . GLU A 1 293 ? 0.703 10.599 -1.900 1.00 92.00 293 GLU A C 1
ATOM 2313 O O . GLU A 1 293 ? 0.667 10.317 -3.099 1.00 92.00 293 GLU A O 1
ATOM 2318 N N . ILE A 1 294 ? 1.710 11.308 -1.379 1.00 94.25 294 ILE A N 1
ATOM 2319 C CA . ILE A 1 294 ? 2.881 11.729 -2.165 1.00 94.25 294 ILE A CA 1
ATOM 2320 C C . ILE A 1 294 ? 3.709 10.499 -2.547 1.00 94.25 294 ILE A C 1
ATOM 2322 O O . ILE A 1 294 ? 4.119 10.358 -3.700 1.00 94.25 294 ILE A O 1
ATOM 2326 N N . GLY A 1 295 ? 3.866 9.568 -1.601 1.00 94.00 295 GLY A N 1
ATOM 2327 C CA . GLY A 1 295 ? 4.434 8.245 -1.853 1.00 94.00 295 GLY A CA 1
ATOM 2328 C C . GLY A 1 295 ? 3.709 7.493 -2.969 1.00 94.00 295 GLY A C 1
ATOM 2329 O O . GLY A 1 295 ? 4.361 6.950 -3.859 1.00 94.00 295 GLY A O 1
ATOM 2330 N N . TRP A 1 296 ? 2.373 7.507 -2.981 1.00 94.69 296 TRP A N 1
ATOM 2331 C CA . TRP A 1 296 ? 1.574 6.895 -4.045 1.00 94.69 296 TRP A CA 1
ATOM 2332 C C . TRP A 1 296 ? 1.767 7.568 -5.401 1.00 94.69 296 TRP A C 1
ATOM 2334 O O . TRP A 1 296 ? 1.918 6.848 -6.383 1.00 94.69 296 TRP A O 1
ATOM 2344 N N . CYS A 1 297 ? 1.826 8.903 -5.478 1.00 96.06 297 CYS A N 1
ATOM 2345 C CA . CYS A 1 297 ? 2.110 9.604 -6.738 1.00 96.06 297 CYS A CA 1
ATOM 2346 C C . CYS A 1 297 ? 3.440 9.121 -7.337 1.00 96.06 297 CYS A C 1
ATOM 2348 O O . CYS A 1 297 ? 3.488 8.645 -8.471 1.00 96.06 297 CYS A O 1
ATOM 2350 N N . CYS A 1 298 ? 4.511 9.166 -6.538 1.00 96.62 298 CYS A N 1
ATOM 2351 C CA . CYS A 1 298 ? 5.834 8.689 -6.937 1.00 96.62 298 CYS A CA 1
ATOM 2352 C C . CYS A 1 298 ? 5.823 7.218 -7.356 1.00 96.62 298 CYS A C 1
ATOM 2354 O O . CYS A 1 298 ? 6.416 6.860 -8.375 1.00 96.62 298 CYS A O 1
ATOM 2356 N N . TYR A 1 299 ? 5.133 6.374 -6.587 1.00 97.19 299 TYR A N 1
ATOM 2357 C CA . TYR A 1 299 ? 5.039 4.949 -6.861 1.00 97.19 299 TYR A CA 1
ATOM 2358 C C . TYR A 1 299 ? 4.311 4.660 -8.173 1.00 97.19 299 TYR A C 1
ATOM 2360 O O . TYR A 1 299 ? 4.826 3.919 -9.002 1.00 97.19 299 TYR A O 1
ATOM 2368 N N . ILE A 1 300 ? 3.146 5.272 -8.391 1.00 97.44 300 ILE A N 1
ATOM 2369 C CA . ILE A 1 300 ? 2.327 5.084 -9.594 1.00 97.44 300 ILE A CA 1
ATOM 2370 C C . ILE A 1 300 ? 3.092 5.558 -10.838 1.00 97.44 300 ILE A C 1
ATOM 2372 O O . ILE A 1 300 ? 3.163 4.818 -11.820 1.00 97.44 300 ILE A O 1
ATOM 2376 N N . ILE A 1 301 ? 3.731 6.735 -10.787 1.00 97.25 301 ILE A N 1
ATOM 2377 C CA . ILE A 1 301 ? 4.540 7.265 -11.900 1.00 97.25 301 ILE A CA 1
ATOM 2378 C C . ILE A 1 301 ? 5.739 6.347 -12.190 1.00 97.25 301 ILE A C 1
ATOM 2380 O O . ILE A 1 301 ? 5.976 5.957 -13.338 1.00 97.25 301 ILE A O 1
ATOM 2384 N N . GLY A 1 302 ? 6.490 5.968 -11.152 1.00 97.44 302 GLY A N 1
ATOM 2385 C CA . GLY A 1 302 ? 7.683 5.134 -11.285 1.00 97.44 302 GLY A CA 1
ATOM 2386 C C . GLY A 1 302 ? 7.373 3.725 -11.794 1.00 97.44 302 GLY A C 1
ATOM 2387 O O . GLY A 1 302 ? 7.966 3.268 -12.771 1.00 97.44 302 GLY A O 1
ATOM 2388 N N . MET A 1 303 ? 6.391 3.056 -11.187 1.00 97.25 303 MET A N 1
ATOM 2389 C CA . MET A 1 303 ? 5.961 1.709 -11.571 1.00 97.25 303 MET A CA 1
ATOM 2390 C C . MET A 1 303 ? 5.279 1.686 -12.940 1.00 97.25 303 MET A C 1
ATOM 2392 O O . MET A 1 303 ? 5.495 0.743 -13.696 1.00 97.25 303 MET A O 1
ATOM 2396 N N . GLY A 1 304 ? 4.520 2.726 -13.302 1.00 96.38 304 GLY A N 1
ATOM 2397 C CA . GLY A 1 304 ? 3.982 2.892 -14.654 1.00 96.38 304 GLY A CA 1
ATOM 2398 C C . GLY A 1 304 ? 5.086 2.998 -15.708 1.00 96.38 304 GLY A C 1
ATOM 2399 O O . GLY A 1 304 ? 5.033 2.330 -16.740 1.00 96.38 304 GLY A O 1
ATOM 2400 N N . THR A 1 305 ? 6.140 3.761 -15.411 1.00 96.56 305 THR A N 1
ATOM 2401 C CA . THR A 1 305 ? 7.311 3.884 -16.294 1.00 96.56 305 THR A CA 1
ATOM 2402 C C . THR A 1 305 ? 8.050 2.550 -16.437 1.00 96.56 305 THR A C 1
ATOM 2404 O O . THR A 1 305 ? 8.344 2.127 -17.556 1.00 96.56 305 THR A O 1
ATOM 2407 N N . LEU A 1 306 ? 8.298 1.841 -15.328 1.00 96.38 306 LEU A N 1
ATOM 2408 C CA . LEU A 1 306 ? 8.888 0.494 -15.347 1.00 96.38 306 LEU A CA 1
ATOM 2409 C C . LEU A 1 306 ? 8.033 -0.489 -16.150 1.00 96.38 306 LEU A C 1
ATOM 2411 O O . LEU A 1 306 ? 8.573 -1.269 -16.932 1.00 96.38 306 LEU A O 1
ATOM 2415 N N . PHE A 1 307 ? 6.709 -0.431 -15.988 1.00 94.69 307 PHE A N 1
ATOM 2416 C CA . PHE A 1 307 ? 5.769 -1.275 -16.717 1.00 94.69 307 PHE A CA 1
ATOM 2417 C C . PHE A 1 307 ? 5.899 -1.069 -18.227 1.00 94.69 307 PHE A C 1
ATOM 2419 O O . PHE A 1 307 ? 6.059 -2.044 -18.961 1.00 94.69 307 PHE A O 1
ATOM 2426 N N . ALA A 1 308 ? 5.914 0.186 -18.684 1.00 92.62 308 ALA A N 1
ATOM 2427 C CA . ALA A 1 308 ? 6.096 0.504 -20.097 1.00 92.62 308 ALA A CA 1
ATOM 2428 C C . ALA A 1 308 ? 7.433 -0.027 -20.646 1.00 92.62 308 ALA A C 1
ATOM 2430 O O . ALA A 1 308 ? 7.468 -0.589 -21.739 1.00 92.62 308 ALA A O 1
ATOM 2431 N N . TYR A 1 309 ? 8.520 0.095 -19.879 1.00 93.56 309 TYR A N 1
ATOM 2432 C CA . TYR A 1 309 ? 9.843 -0.394 -20.280 1.00 93.56 309 TYR A CA 1
ATOM 2433 C C . TYR A 1 309 ? 9.930 -1.913 -20.380 1.00 93.56 309 TYR A C 1
ATOM 2435 O O . TYR A 1 309 ? 10.437 -2.445 -21.365 1.00 93.56 309 TYR A O 1
ATOM 2443 N N . TYR A 1 310 ? 9.461 -2.629 -19.365 1.00 93.25 310 TYR A N 1
ATOM 2444 C CA . TYR A 1 310 ? 9.501 -4.086 -19.387 1.00 93.25 310 TYR A CA 1
ATOM 2445 C C . TYR A 1 310 ? 8.584 -4.664 -20.467 1.00 93.25 310 TYR A C 1
ATOM 2447 O O . TYR A 1 310 ? 8.964 -5.639 -21.114 1.00 93.25 310 TYR A O 1
ATOM 2455 N N . ASP A 1 311 ? 7.432 -4.037 -20.722 1.00 89.62 311 ASP A N 1
ATOM 2456 C CA . ASP A 1 311 ? 6.573 -4.421 -21.842 1.00 89.62 311 ASP A CA 1
ATOM 2457 C C . ASP A 1 311 ? 7.238 -4.126 -23.200 1.00 89.62 311 ASP A C 1
ATOM 2459 O O . ASP A 1 311 ? 7.191 -4.969 -24.097 1.00 89.62 311 ASP A O 1
ATOM 2463 N N . TYR A 1 312 ? 7.958 -3.003 -23.334 1.00 88.25 312 TYR A N 1
ATOM 2464 C CA . TYR A 1 312 ? 8.799 -2.717 -24.506 1.00 88.25 312 TYR A CA 1
ATOM 2465 C C . TYR A 1 312 ? 9.852 -3.811 -24.749 1.00 88.25 312 TYR A C 1
ATOM 2467 O O . TYR A 1 312 ? 10.090 -4.186 -25.900 1.00 88.25 312 TYR A O 1
ATOM 2475 N N . LEU A 1 313 ? 10.441 -4.348 -23.674 1.00 89.50 313 LEU A N 1
ATOM 2476 C CA . LEU A 1 313 ? 11.404 -5.458 -23.695 1.00 89.50 313 LEU A CA 1
ATOM 2477 C C . LEU A 1 313 ? 10.748 -6.848 -23.809 1.00 89.50 313 LEU A C 1
ATOM 2479 O O . LEU A 1 313 ? 11.449 -7.860 -23.712 1.00 89.50 313 LEU A O 1
ATOM 2483 N N . GLU A 1 314 ? 9.424 -6.906 -23.983 1.00 90.06 314 GLU A N 1
ATOM 2484 C CA . GLU A 1 314 ? 8.633 -8.137 -24.095 1.00 90.06 314 GLU A CA 1
ATOM 2485 C C . GLU A 1 314 ? 8.858 -9.099 -22.908 1.00 90.06 314 GLU A C 1
ATOM 2487 O O . GLU A 1 314 ? 8.849 -10.322 -23.059 1.00 90.06 314 GLU A O 1
ATOM 2492 N N . GLN A 1 315 ? 9.086 -8.544 -21.712 1.00 89.69 315 GLN A N 1
ATOM 2493 C CA . GLN A 1 315 ? 9.229 -9.306 -20.472 1.00 89.69 315 GLN A CA 1
ATOM 2494 C C . GLN A 1 315 ? 7.868 -9.497 -19.799 1.00 89.69 315 GLN A C 1
ATOM 2496 O O . GLN A 1 315 ? 7.075 -8.561 -19.695 1.00 89.69 315 GLN A O 1
ATOM 2501 N N . ASP A 1 316 ? 7.608 -10.704 -19.293 1.00 87.38 316 ASP A N 1
ATOM 2502 C CA . ASP A 1 316 ? 6.441 -10.945 -18.444 1.00 87.38 316 ASP A CA 1
ATOM 2503 C C . ASP A 1 316 ? 6.665 -10.315 -17.065 1.00 87.38 316 ASP A C 1
ATOM 2505 O O . ASP A 1 316 ? 7.573 -10.690 -16.321 1.00 87.38 316 ASP A O 1
ATOM 2509 N N . ILE A 1 317 ? 5.823 -9.341 -16.739 1.00 89.44 317 ILE A N 1
ATOM 2510 C CA . ILE A 1 317 ? 5.878 -8.566 -15.501 1.00 89.44 317 ILE A CA 1
ATOM 2511 C C . ILE A 1 317 ? 4.523 -8.534 -14.792 1.00 89.44 317 ILE A C 1
ATOM 2513 O O . ILE A 1 317 ? 4.111 -7.506 -14.249 1.00 89.44 317 ILE A O 1
ATOM 2517 N N . HIS A 1 318 ? 3.828 -9.676 -14.763 1.00 88.62 318 HIS A N 1
ATOM 2518 C CA . HIS A 1 318 ? 2.544 -9.831 -14.071 1.00 88.62 318 HIS A CA 1
ATOM 2519 C C . HIS A 1 318 ? 2.530 -9.223 -12.654 1.00 88.62 318 HIS A C 1
ATOM 2521 O O . HIS A 1 318 ? 1.595 -8.511 -12.293 1.00 88.62 318 HIS A O 1
ATOM 2527 N N . PHE A 1 319 ? 3.598 -9.428 -11.875 1.00 84.06 319 PHE A N 1
ATOM 2528 C CA . PHE A 1 319 ? 3.719 -8.882 -10.519 1.00 84.06 319 PHE A CA 1
ATOM 2529 C C . PHE A 1 319 ? 3.759 -7.346 -10.484 1.00 84.06 319 PHE A C 1
ATOM 2531 O O . PHE A 1 319 ? 3.096 -6.726 -9.656 1.00 84.06 319 PHE A O 1
ATOM 2538 N N . LEU A 1 320 ? 4.497 -6.722 -11.408 1.00 88.94 320 LEU A N 1
ATOM 2539 C CA . LEU A 1 320 ? 4.595 -5.264 -11.492 1.00 88.94 320 LEU A CA 1
ATOM 2540 C C . LEU A 1 320 ? 3.229 -4.647 -11.808 1.00 88.94 320 LEU A C 1
ATOM 2542 O O . LEU A 1 320 ? 2.829 -3.662 -11.191 1.00 88.94 320 LEU A O 1
ATOM 2546 N N . ARG A 1 321 ? 2.499 -5.275 -12.739 1.00 91.25 321 ARG A N 1
ATOM 2547 C CA . ARG A 1 321 ? 1.140 -4.877 -13.102 1.00 91.25 321 ARG A CA 1
ATOM 2548 C C . ARG A 1 321 ? 0.191 -4.971 -11.911 1.00 91.25 321 ARG A C 1
ATOM 2550 O O . ARG A 1 321 ? -0.519 -4.010 -11.643 1.00 91.25 321 ARG A O 1
ATOM 2557 N N . LEU A 1 322 ? 0.209 -6.092 -11.189 1.00 85.75 322 LEU A N 1
ATOM 2558 C CA . LEU A 1 322 ? -0.648 -6.293 -10.021 1.00 85.75 322 LEU A CA 1
ATOM 2559 C C . LEU A 1 322 ? -0.393 -5.227 -8.944 1.00 85.75 322 LEU A C 1
ATOM 2561 O O . LEU A 1 322 ? -1.340 -4.631 -8.435 1.00 85.75 322 LEU A O 1
ATOM 2565 N N . ASN A 1 323 ? 0.875 -4.940 -8.635 1.00 87.25 323 ASN A N 1
ATOM 2566 C CA . ASN A 1 323 ? 1.233 -3.916 -7.650 1.00 87.25 323 ASN A CA 1
ATOM 2567 C C . ASN A 1 323 ? 0.797 -2.514 -8.085 1.00 87.25 323 ASN A C 1
ATOM 2569 O O . ASN A 1 323 ? 0.328 -1.726 -7.262 1.00 87.25 323 ASN A O 1
ATOM 2573 N N . LEU A 1 324 ? 0.945 -2.202 -9.375 1.00 93.62 324 LEU A N 1
ATOM 2574 C CA . LEU A 1 324 ? 0.515 -0.928 -9.939 1.00 93.62 324 LEU A CA 1
ATOM 2575 C C . LEU A 1 324 ? -1.011 -0.771 -9.866 1.00 93.62 324 LEU A C 1
ATOM 2577 O O . LEU A 1 324 ? -1.492 0.255 -9.392 1.00 93.62 324 LEU A O 1
ATOM 2581 N N . GLU A 1 325 ? -1.770 -1.794 -10.263 1.00 90.38 325 GLU A N 1
ATOM 2582 C CA . GLU A 1 325 ? -3.238 -1.803 -10.181 1.00 90.38 325 GLU A CA 1
ATOM 2583 C C . GLU A 1 325 ? -3.725 -1.654 -8.729 1.00 90.38 325 GLU A C 1
ATOM 2585 O O . GLU A 1 325 ? -4.642 -0.878 -8.459 1.00 90.38 325 GLU A O 1
ATOM 2590 N N . GLN A 1 326 ? -3.080 -2.330 -7.773 1.00 86.56 326 GLN A N 1
ATOM 2591 C CA . GLN A 1 326 ? -3.394 -2.185 -6.348 1.00 86.56 326 GLN A CA 1
ATOM 2592 C C . GLN A 1 326 ? -3.125 -0.767 -5.832 1.00 86.56 326 GLN A C 1
ATOM 2594 O O . GLN A 1 326 ? -3.967 -0.205 -5.129 1.00 86.56 326 GLN A O 1
ATOM 2599 N N . ALA A 1 327 ? -1.986 -0.169 -6.193 1.00 90.50 327 ALA A N 1
ATOM 2600 C CA . ALA A 1 327 ? -1.649 1.194 -5.787 1.00 90.50 327 ALA A CA 1
ATOM 2601 C C . ALA A 1 327 ? -2.626 2.229 -6.366 1.00 90.50 327 ALA A C 1
ATOM 2603 O O . ALA A 1 327 ? -3.065 3.130 -5.652 1.00 90.50 327 ALA A O 1
ATOM 2604 N N . ILE A 1 328 ? -3.014 2.071 -7.635 1.00 93.44 328 ILE A N 1
ATOM 2605 C CA . ILE A 1 328 ? -4.015 2.928 -8.281 1.00 93.44 328 ILE A CA 1
ATOM 2606 C C . ILE A 1 328 ? -5.365 2.795 -7.584 1.00 93.44 328 ILE A C 1
ATOM 2608 O O . ILE A 1 328 ? -5.971 3.806 -7.234 1.00 93.44 328 ILE A O 1
ATOM 2612 N N . LYS A 1 329 ? -5.811 1.565 -7.314 1.00 88.38 329 LYS A N 1
ATOM 2613 C CA . LYS A 1 329 ? -7.080 1.323 -6.626 1.00 88.38 329 LYS A CA 1
ATOM 2614 C C . LYS A 1 329 ? -7.095 1.948 -5.230 1.00 88.38 329 LYS A C 1
ATOM 2616 O O . LYS A 1 329 ? -8.093 2.561 -4.859 1.00 88.38 329 LYS A O 1
ATOM 2621 N N . ALA A 1 330 ? -5.999 1.839 -4.477 1.00 86.06 330 ALA A N 1
ATOM 2622 C CA . ALA A 1 330 ? -5.861 2.479 -3.168 1.00 86.06 330 ALA A CA 1
ATOM 2623 C C . ALA A 1 330 ? -5.964 4.012 -3.270 1.00 86.06 330 ALA A C 1
ATOM 2625 O O . ALA A 1 330 ? -6.721 4.634 -2.521 1.00 86.06 330 ALA A O 1
ATOM 2626 N N . ALA A 1 331 ? -5.283 4.616 -4.249 1.00 90.75 331 ALA A N 1
ATOM 2627 C CA . ALA A 1 331 ? -5.364 6.050 -4.512 1.00 90.75 331 ALA A CA 1
ATOM 2628 C C . ALA A 1 331 ? -6.783 6.502 -4.906 1.00 90.75 331 ALA A C 1
ATOM 2630 O O . ALA A 1 331 ? -7.298 7.468 -4.343 1.00 90.75 331 ALA A O 1
ATOM 2631 N N . GLN A 1 332 ? -7.452 5.789 -5.820 1.00 91.81 332 GLN A N 1
ATOM 2632 C CA . GLN A 1 332 ? -8.832 6.088 -6.220 1.00 91.81 332 GLN A CA 1
ATOM 2633 C C . GLN A 1 332 ? -9.801 5.972 -5.040 1.00 91.81 332 GLN A C 1
ATOM 2635 O O . GLN A 1 332 ? -10.660 6.833 -4.858 1.00 91.81 332 GLN A O 1
ATOM 2640 N N . PHE A 1 333 ? -9.641 4.945 -4.202 1.00 87.81 333 PHE A N 1
ATOM 2641 C CA . PHE A 1 333 ? -10.470 4.757 -3.014 1.00 87.81 333 PHE A CA 1
ATOM 2642 C C . PHE A 1 333 ? -10.281 5.896 -2.006 1.00 87.81 333 PHE A C 1
ATOM 2644 O O . PHE A 1 333 ? -11.258 6.407 -1.460 1.00 87.81 333 PHE A O 1
ATOM 2651 N N . ARG A 1 334 ? -9.039 6.357 -1.805 1.00 87.56 334 ARG A N 1
ATOM 2652 C CA . ARG A 1 334 ? -8.750 7.522 -0.958 1.00 87.56 334 ARG A CA 1
ATOM 2653 C C . ARG A 1 334 ? -9.444 8.782 -1.471 1.00 87.56 334 ARG A C 1
ATOM 2655 O O . ARG A 1 334 ? -10.061 9.477 -0.668 1.00 87.56 334 ARG A O 1
ATOM 2662 N N . ILE A 1 335 ? -9.375 9.054 -2.777 1.00 88.44 335 ILE A N 1
ATOM 2663 C CA . ILE A 1 335 ? -10.047 10.209 -3.396 1.00 88.44 335 ILE A CA 1
ATOM 2664 C C . ILE A 1 335 ? -11.567 10.092 -3.230 1.00 88.44 335 ILE A C 1
ATOM 2666 O O . ILE A 1 335 ? -12.211 11.043 -2.795 1.00 88.44 335 ILE A O 1
ATOM 2670 N N . LEU A 1 336 ? -12.148 8.923 -3.513 1.00 86.75 336 LEU A N 1
ATOM 2671 C CA . LEU A 1 336 ? -13.585 8.687 -3.348 1.00 86.75 336 LEU A CA 1
ATOM 2672 C C . LEU A 1 336 ? -14.050 8.860 -1.904 1.00 86.75 336 LEU A C 1
ATOM 2674 O O . LEU A 1 336 ? -15.130 9.401 -1.685 1.00 86.75 336 LEU A O 1
ATOM 2678 N N . ASN A 1 337 ? -13.250 8.434 -0.925 1.00 82.19 337 ASN A N 1
ATOM 2679 C CA . ASN A 1 337 ? -13.561 8.660 0.483 1.00 82.19 337 ASN A CA 1
ATOM 2680 C C . ASN A 1 337 ? -13.645 10.158 0.798 1.00 82.19 337 ASN A C 1
ATOM 2682 O O . ASN A 1 337 ? -14.569 10.575 1.488 1.00 82.19 337 ASN A O 1
ATOM 2686 N N . GLU A 1 338 ? -12.745 10.976 0.255 1.00 83.38 338 GLU A N 1
ATOM 2687 C CA . GLU A 1 338 ? -12.757 12.433 0.449 1.00 83.38 338 GLU A CA 1
ATOM 2688 C C . GLU A 1 338 ? -13.962 13.098 -0.214 1.00 83.38 338 GLU A C 1
ATOM 2690 O O . GLU A 1 338 ? -14.668 13.883 0.418 1.00 83.38 338 GLU A O 1
ATOM 2695 N N . VAL A 1 339 ? -14.266 12.719 -1.457 1.00 81.56 339 VAL A N 1
ATOM 2696 C CA . VAL A 1 339 ? -15.502 13.135 -2.138 1.00 81.56 339 VAL A CA 1
ATOM 2697 C C . VAL A 1 339 ? -16.729 12.728 -1.321 1.00 81.56 339 VAL A C 1
ATOM 2699 O O . VAL A 1 339 ? -17.654 13.516 -1.136 1.00 81.56 339 VAL A O 1
ATOM 2702 N N . GLY A 1 340 ? -16.737 11.499 -0.803 1.00 77.75 340 GLY A N 1
ATOM 2703 C CA . GLY A 1 340 ? -17.804 10.963 0.030 1.00 77.75 340 GLY A CA 1
ATOM 2704 C C . GLY A 1 340 ? -18.012 11.785 1.292 1.00 77.75 340 GLY A C 1
ATOM 2705 O O . GLY A 1 340 ? -19.141 12.160 1.591 1.00 77.75 340 GLY A O 1
ATOM 2706 N N . LEU A 1 341 ? -16.940 12.140 1.999 1.00 76.19 341 LEU A N 1
ATOM 2707 C CA . LEU A 1 341 ? -17.026 12.998 3.181 1.00 76.19 341 LEU A CA 1
ATOM 2708 C C . LEU A 1 341 ? -17.662 14.363 2.866 1.00 76.19 341 LEU A C 1
ATOM 2710 O O . LEU A 1 341 ? -18.425 14.869 3.689 1.00 76.19 341 LEU A O 1
ATOM 2714 N N . LYS A 1 342 ? -17.420 14.920 1.671 1.00 76.69 342 LYS A N 1
ATOM 2715 C CA . LYS A 1 342 ? -18.006 16.195 1.221 1.00 76.69 342 LYS A CA 1
ATOM 2716 C C . LYS A 1 342 ? -19.470 16.073 0.766 1.00 76.69 342 LYS A C 1
ATOM 2718 O O . LYS A 1 342 ? -20.290 16.930 1.105 1.00 76.69 342 LYS A O 1
ATOM 2723 N N . LEU A 1 343 ? -19.815 15.024 0.014 1.00 76.31 343 LEU A N 1
ATOM 2724 C CA . LEU A 1 343 ? -21.122 14.881 -0.652 1.00 76.31 343 LEU A CA 1
ATOM 2725 C C . LEU A 1 343 ? -22.157 14.052 0.127 1.00 76.31 343 LEU A C 1
ATOM 2727 O O . LEU A 1 343 ? -23.354 14.297 -0.010 1.00 76.31 343 LEU A O 1
ATOM 2731 N N . ILE A 1 344 ? -21.747 13.082 0.955 1.00 75.50 344 ILE A N 1
ATOM 2732 C CA . ILE A 1 344 ? -22.679 12.235 1.730 1.00 75.50 344 ILE A CA 1
ATOM 2733 C C . ILE A 1 344 ? -23.591 13.064 2.647 1.00 75.50 344 ILE A C 1
ATOM 2735 O O . ILE A 1 344 ? -24.788 12.777 2.679 1.00 75.50 344 ILE A O 1
ATOM 2739 N N . PRO A 1 345 ? -23.109 14.105 3.360 1.00 76.62 345 PRO A N 1
ATOM 2740 C CA . PRO A 1 345 ? -23.985 14.957 4.166 1.00 76.62 345 PRO A CA 1
ATOM 2741 C C . PRO A 1 345 ? -25.089 15.665 3.363 1.00 76.62 345 PRO A C 1
ATOM 2743 O O . PRO A 1 345 ? -26.042 16.161 3.961 1.00 76.62 345 PRO A O 1
ATOM 2746 N N . GLN A 1 346 ? -24.957 15.721 2.035 1.00 80.25 346 GLN A N 1
ATOM 2747 C CA . GLN A 1 346 ? -25.868 16.400 1.115 1.00 80.25 346 GLN A CA 1
ATOM 2748 C C . GLN A 1 346 ? -26.838 15.427 0.416 1.00 80.25 346 GLN A C 1
ATOM 2750 O O . GLN A 1 346 ? -27.727 15.881 -0.292 1.00 80.25 346 GLN A O 1
ATOM 2755 N N . ASP A 1 347 ? -26.711 14.110 0.645 1.00 81.44 347 ASP A N 1
ATOM 2756 C CA . ASP A 1 347 ? -27.446 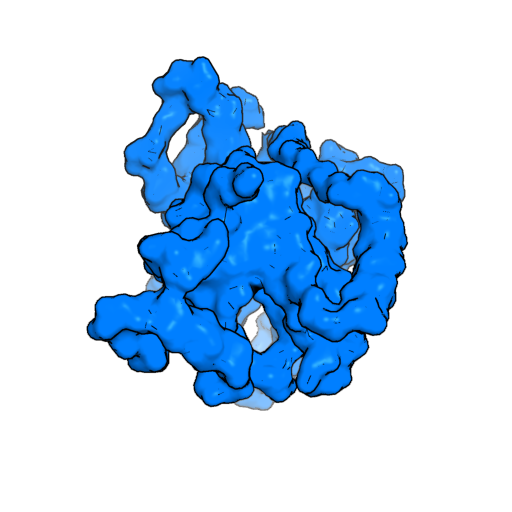13.048 -0.075 1.00 81.44 347 ASP A CA 1
ATOM 2757 C C . ASP A 1 347 ? -27.183 13.049 -1.601 1.00 81.44 347 ASP A C 1
ATOM 2759 O O . ASP A 1 347 ? -28.019 12.634 -2.399 1.00 81.44 347 ASP A O 1
ATOM 2763 N N . GLU A 1 348 ? -25.996 13.516 -2.014 1.00 83.50 348 GLU A N 1
ATOM 2764 C CA . GLU A 1 348 ? -25.610 13.695 -3.428 1.00 83.50 348 GLU A CA 1
ATOM 2765 C C . GLU A 1 348 ? -24.545 12.694 -3.913 1.00 83.50 348 GLU A C 1
ATOM 2767 O O . GLU A 1 348 ? -24.119 12.737 -5.068 1.00 83.50 348 GLU A O 1
ATOM 2772 N N . PHE A 1 349 ? -24.077 11.783 -3.054 1.00 85.12 349 PHE A N 1
ATOM 2773 C CA . PHE A 1 349 ? -22.993 10.872 -3.426 1.00 85.12 349 PHE A CA 1
ATOM 2774 C C . PHE A 1 349 ? -23.465 9.783 -4.418 1.00 85.12 349 PHE A C 1
ATOM 2776 O O . PHE A 1 349 ? -24.421 9.059 -4.114 1.00 85.12 349 PHE A O 1
ATOM 2783 N N . PRO A 1 350 ? -22.793 9.598 -5.574 1.00 88.56 350 PRO A N 1
ATOM 2784 C CA . PRO A 1 350 ? -23.241 8.689 -6.631 1.00 88.56 350 PRO A CA 1
ATOM 2785 C C . PRO A 1 350 ? -22.854 7.229 -6.336 1.00 88.56 350 PRO A C 1
ATOM 2787 O O . PRO A 1 350 ? -21.953 6.654 -6.951 1.00 88.56 350 PRO A O 1
ATOM 2790 N N . TRP A 1 351 ? -23.532 6.609 -5.366 1.00 83.31 351 TRP A N 1
ATOM 2791 C CA . TRP A 1 351 ? -23.253 5.237 -4.911 1.00 83.31 351 TRP A CA 1
ATOM 2792 C C . TRP A 1 351 ? -23.268 4.189 -6.031 1.00 83.31 351 TRP A C 1
ATOM 2794 O O . TRP A 1 351 ? -22.506 3.222 -5.988 1.00 83.31 351 TRP A O 1
ATOM 2804 N N . ASP A 1 352 ? -24.117 4.373 -7.038 1.00 89.38 352 ASP A N 1
ATOM 2805 C CA . ASP A 1 352 ? -24.244 3.494 -8.199 1.00 89.38 352 ASP A CA 1
ATOM 2806 C C . ASP A 1 352 ? -23.038 3.572 -9.150 1.00 89.38 352 ASP A C 1
ATOM 2808 O O . ASP A 1 352 ? -22.756 2.606 -9.861 1.00 89.38 352 ASP A O 1
ATOM 2812 N N . GLN A 1 353 ? -22.280 4.672 -9.110 1.00 90.50 353 GLN A N 1
ATOM 2813 C CA . GLN A 1 353 ? -21.112 4.901 -9.964 1.00 90.50 353 GLN A CA 1
ATOM 2814 C C . GLN A 1 353 ? -19.790 4.494 -9.311 1.00 90.50 353 GLN A C 1
ATOM 2816 O O . GLN A 1 353 ? -18.789 4.383 -10.010 1.00 90.50 353 GLN A O 1
ATOM 2821 N N . VAL A 1 354 ? -19.751 4.205 -8.005 1.00 85.00 354 VAL A N 1
ATOM 2822 C CA . VAL A 1 354 ? -18.498 3.901 -7.277 1.00 85.00 354 VAL A CA 1
ATOM 2823 C C . VAL A 1 354 ? -17.682 2.801 -7.955 1.00 85.00 354 VAL A C 1
ATOM 2825 O O . VAL A 1 354 ? -16.480 2.949 -8.152 1.00 85.00 354 VAL A O 1
ATOM 2828 N N . LYS A 1 355 ? -18.327 1.701 -8.365 1.00 86.75 355 LYS A N 1
ATOM 2829 C CA . LYS A 1 355 ? -17.634 0.599 -9.054 1.00 86.75 355 LYS A CA 1
ATOM 2830 C C . LYS A 1 355 ? -17.031 1.030 -10.390 1.00 86.75 355 LYS A C 1
ATOM 2832 O O . LYS A 1 355 ? -15.982 0.521 -10.758 1.00 86.75 355 LYS A O 1
ATOM 2837 N N . TYR A 1 356 ? -17.702 1.934 -11.096 1.00 92.25 356 TYR A N 1
ATOM 2838 C CA . TYR A 1 356 ? -17.246 2.484 -12.368 1.00 92.25 356 TYR A CA 1
ATOM 2839 C C . TYR A 1 356 ? -16.089 3.473 -12.156 1.00 92.25 356 TYR A C 1
ATOM 2841 O O . TYR A 1 356 ? -15.082 3.379 -12.845 1.00 92.25 356 TYR A O 1
ATOM 2849 N N . LEU A 1 357 ? -16.171 4.345 -11.149 1.00 89.69 357 LEU A N 1
ATOM 2850 C CA . LEU A 1 357 ? -15.129 5.328 -10.808 1.00 89.69 357 LEU A CA 1
ATOM 2851 C C . LEU A 1 357 ? -13.819 4.693 -10.309 1.00 89.69 357 LEU A C 1
ATOM 2853 O O . LEU A 1 357 ? -12.770 5.329 -10.348 1.00 89.69 357 LEU A O 1
ATOM 2857 N N . LEU A 1 358 ? -13.876 3.442 -9.843 1.00 88.62 358 LEU A N 1
ATOM 2858 C CA . LEU A 1 358 ? -12.713 2.640 -9.448 1.00 88.62 358 LEU A CA 1
ATOM 2859 C C . LEU A 1 358 ? -12.036 1.910 -10.623 1.00 88.62 358 LEU A C 1
ATOM 2861 O O . LEU A 1 358 ? -11.094 1.150 -10.403 1.00 88.62 358 LEU A O 1
ATOM 2865 N N . LEU A 1 359 ? -12.518 2.084 -11.856 1.00 88.56 359 LEU A N 1
ATOM 2866 C CA . LEU A 1 359 ? -11.833 1.582 -13.047 1.00 88.56 359 LEU A CA 1
ATOM 2867 C C . LEU A 1 359 ? -10.733 2.562 -13.469 1.00 88.56 359 LEU A C 1
ATOM 2869 O O . LEU A 1 359 ? -10.859 3.773 -13.280 1.00 88.56 359 LEU A O 1
ATOM 2873 N N . LEU A 1 360 ? -9.645 2.042 -14.035 1.00 88.75 360 LEU A N 1
ATOM 2874 C CA . LEU A 1 360 ? -8.481 2.845 -14.419 1.00 88.75 360 LEU A CA 1
ATOM 2875 C C . LEU A 1 360 ? -8.826 3.868 -15.511 1.00 88.75 360 LEU A C 1
ATOM 2877 O O . LEU A 1 360 ? -8.376 5.012 -15.465 1.00 88.75 360 LEU A O 1
ATOM 2881 N N . GLU A 1 361 ? -9.650 3.457 -16.471 1.00 89.31 361 GLU A N 1
ATOM 2882 C CA . GLU A 1 361 ? -10.098 4.272 -17.598 1.00 89.31 361 GLU A CA 1
ATOM 2883 C C . GLU A 1 361 ? -10.921 5.501 -17.181 1.00 89.31 361 GLU A C 1
ATOM 2885 O O . GLU A 1 361 ? -10.977 6.471 -17.932 1.00 89.31 361 GLU A O 1
ATOM 2890 N N . ASN A 1 362 ? -11.482 5.498 -15.967 1.00 90.69 362 ASN A N 1
ATOM 2891 C CA . ASN A 1 362 ? -12.418 6.516 -15.480 1.00 90.69 362 ASN A CA 1
ATOM 2892 C C . ASN A 1 362 ? -11.784 7.489 -14.473 1.00 90.69 362 ASN A C 1
ATOM 2894 O O . ASN A 1 362 ? -12.478 8.136 -13.689 1.00 90.69 362 ASN A O 1
ATOM 2898 N N . ALA A 1 363 ? -10.454 7.610 -14.478 1.00 86.88 363 ALA A N 1
ATOM 2899 C CA . ALA A 1 363 ? -9.737 8.533 -13.600 1.00 86.88 363 ALA A CA 1
ATOM 2900 C C . ALA A 1 363 ? -10.136 10.010 -13.810 1.00 86.88 363 ALA A C 1
ATOM 2902 O O . ALA A 1 363 ? -10.174 10.777 -12.848 1.00 86.88 363 ALA A O 1
ATOM 2903 N N . GLU A 1 364 ? -10.477 10.408 -15.041 1.00 85.56 364 GLU A N 1
ATOM 2904 C CA . GLU A 1 364 ? -10.973 11.761 -15.343 1.00 85.56 364 GLU A CA 1
ATOM 2905 C C . GLU A 1 364 ? -12.380 12.002 -14.779 1.00 85.56 364 GLU A C 1
ATOM 2907 O O . GLU A 1 364 ? -12.654 13.074 -14.242 1.00 85.56 364 GLU A O 1
ATOM 2912 N N . ASP A 1 365 ? -13.260 10.999 -14.821 1.00 91.25 365 ASP A N 1
ATOM 2913 C CA . ASP A 1 365 ? -14.594 11.092 -14.217 1.00 91.25 365 ASP A CA 1
ATOM 2914 C C . ASP A 1 365 ? -14.496 11.275 -12.695 1.00 91.25 365 ASP A C 1
ATOM 2916 O O . ASP A 1 365 ? -15.242 12.060 -12.105 1.00 91.25 365 ASP A O 1
ATOM 2920 N N . LEU A 1 366 ? -13.520 10.614 -12.062 1.00 88.44 366 LEU A N 1
ATOM 2921 C CA . LEU A 1 366 ? -13.218 10.795 -10.645 1.00 88.44 366 LEU A CA 1
ATOM 2922 C C . LEU A 1 366 ? -12.729 12.221 -10.325 1.00 88.44 366 LEU A C 1
ATOM 2924 O O . LEU A 1 366 ? -13.113 12.770 -9.291 1.00 88.44 366 LEU A O 1
ATOM 2928 N N . LEU A 1 367 ? -11.940 12.842 -11.211 1.00 84.62 367 LEU A N 1
ATOM 2929 C CA . LEU A 1 367 ? -11.536 14.249 -11.079 1.00 84.62 367 LEU A CA 1
ATOM 2930 C C . LEU A 1 367 ? -12.725 15.186 -11.149 1.00 84.62 367 LEU A C 1
ATOM 2932 O O . LEU A 1 367 ? -12.903 16.016 -10.263 1.00 84.62 367 LEU A O 1
ATOM 2936 N N . ASN A 1 368 ? -13.548 15.022 -12.181 1.00 88.12 368 ASN A N 1
ATOM 2937 C CA . ASN A 1 368 ? -14.728 15.849 -12.383 1.00 88.12 368 ASN A CA 1
ATOM 2938 C C . ASN A 1 368 ? -15.659 15.753 -11.170 1.00 88.12 368 ASN A C 1
ATOM 2940 O O . ASN A 1 368 ? -16.196 16.761 -10.712 1.00 88.12 368 ASN A O 1
ATOM 2944 N N . LEU A 1 369 ? -15.835 14.551 -10.614 1.00 89.31 369 LEU A N 1
ATOM 2945 C CA . LEU A 1 369 ? -16.616 14.361 -9.398 1.00 89.31 369 LEU A CA 1
ATOM 2946 C C . LEU A 1 369 ? -15.994 15.094 -8.198 1.00 89.31 369 LEU A C 1
ATOM 2948 O O . LEU A 1 369 ? -16.715 15.744 -7.441 1.00 89.31 369 LEU A O 1
ATOM 2952 N N . TYR A 1 370 ? -14.670 15.024 -8.038 1.00 86.75 370 TYR A N 1
ATOM 2953 C CA . TYR A 1 370 ? -13.967 15.731 -6.971 1.00 86.75 370 TYR A CA 1
ATOM 2954 C C . TYR A 1 370 ? -14.096 17.255 -7.096 1.00 86.75 370 TYR A C 1
ATOM 2956 O O . TYR A 1 370 ? -14.507 17.907 -6.136 1.00 86.75 370 TYR A O 1
ATOM 2964 N N . GLU A 1 371 ? -13.824 17.829 -8.267 1.00 85.12 371 GLU A N 1
ATOM 2965 C CA . GLU A 1 371 ? -13.912 19.276 -8.504 1.00 85.12 371 GLU A CA 1
ATOM 2966 C C . GLU A 1 371 ? -15.332 19.809 -8.256 1.00 85.12 371 GLU A C 1
ATOM 2968 O O . GLU A 1 371 ? -15.514 20.817 -7.568 1.00 85.12 371 GLU A O 1
ATOM 2973 N N . ASN A 1 372 ? -16.354 19.082 -8.719 1.00 87.12 372 ASN A N 1
ATOM 2974 C CA . ASN A 1 372 ? -17.757 19.453 -8.512 1.00 87.12 372 ASN A CA 1
ATOM 2975 C C . ASN A 1 372 ? -18.206 19.359 -7.043 1.00 87.12 372 ASN A C 1
ATOM 2977 O O . ASN A 1 372 ? -19.187 19.996 -6.668 1.00 87.12 372 ASN A O 1
ATOM 2981 N N . SER A 1 373 ? -17.483 18.618 -6.195 1.00 83.44 373 SER A N 1
ATOM 2982 C CA . SER A 1 373 ? -17.792 18.472 -4.765 1.00 83.44 373 SER A CA 1
ATOM 2983 C C . SER A 1 373 ? -17.303 19.628 -3.877 1.00 83.44 373 SER A C 1
ATOM 2985 O O . SER A 1 373 ? -17.369 19.535 -2.651 1.00 83.44 373 SER A O 1
ATOM 2987 N N . GLY A 1 374 ? -16.805 20.722 -4.469 1.00 80.19 374 GLY A N 1
ATOM 2988 C CA . GLY A 1 374 ? -16.089 21.777 -3.739 1.00 80.19 374 GLY A CA 1
ATOM 2989 C C . GLY A 1 374 ? -14.636 21.374 -3.474 1.00 80.19 374 GLY A C 1
ATOM 2990 O O . GLY A 1 374 ? -14.138 21.497 -2.350 1.00 80.19 374 GLY A O 1
ATOM 2991 N N . GLY A 1 375 ? -14.024 20.774 -4.498 1.00 60.38 375 GLY A N 1
ATOM 2992 C CA . GLY A 1 375 ? -12.661 20.249 -4.524 1.00 60.38 375 GLY A CA 1
ATOM 2993 C C . GLY A 1 375 ? -11.576 21.276 -4.279 1.00 60.38 375 GLY A C 1
ATOM 2994 O O . GLY A 1 375 ? -11.722 22.434 -4.724 1.00 60.38 375 GLY A O 1
#

Radius of gyration: 23.82 Å; chains: 1; bounding box: 51×57×68 Å

pLDDT: mean 87.37, std 10.16, range [43.09, 97.75]

Foldseek 3Di:
DAPAEEEEDEQDPPDPVVVVLQVLQPPPDNCNVVQDAAQDKDWAQSVVSDPHRIYIYHYADPPVPCDLQRLLLVLQVVFLVCCPPPLQHAEYEYEFPDPPSDRDRLSSLVSNVNSVLVNLQLVSGRPNHNYYHYDDDDPVVVVVSVVSCCVVPVPRDDPSPPVPVQDDPLLLVLLLLLLVLLLVLVVVVVVVVVPPDPVVLLVSLLVLLVSLLVSLVSLLVCLPVPD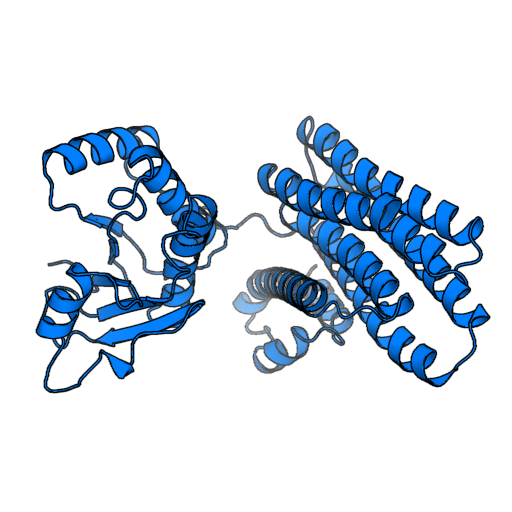DPPLNVVLSVLSVLLNVLSVVLNVLSVPDPCPDPVSVVCCCVVRLVSNLVSLVVSCVSCVVSVNNSSNLSSNSSSLSSSVSVCVSVVHDDVVSVVVNLVSSLSSLVVLLVSLCVLCVVVVRRPPVCSVVSSDSNNSVVSVVSSVVSVD

Secondary structure (DSSP, 8-state):
--SSEEEEEEESTT-HHHHHHHHHH-SS---GGGPPPTT-EEEEE-TTSSSSSEEEEEE---GGG--HHHHHHHHHHHHHHHHHH-TT--EEEEE-SSTTTTS-HHHHHHHHHHHHHHHHHTT-S-TT--EEEEE-S-HHHHHHHHHHHHHH-TTS------------HHHHHHHHHHHHHHHHHHHHHHHHHHS--HHHHHHHHHHHHHHHHHHHHHHHHHGGGTS-TTHHHHHHHHHHHHHHHHHHHHHHHHH--TTSHHHHHHHIIIIIHHHHHHHHHHHHHHHHTT-HHHHHHHHHHHHHHHHHHHHHTT---HHHHHHHHHHHHHHHHHHHHHHHHHHGGGT---TTTHHHHTSGGGHHHHHHHHHHTT-

Sequence (375 aa):
MCDDLILLAFGGPFYFFNYRILSLLDNGIDLSDSLPEISEFLLVNSRNSIAADAVLFVGVNPLSNFGYPEIRAFGKKILAVLAEEAPKSQHICITIHG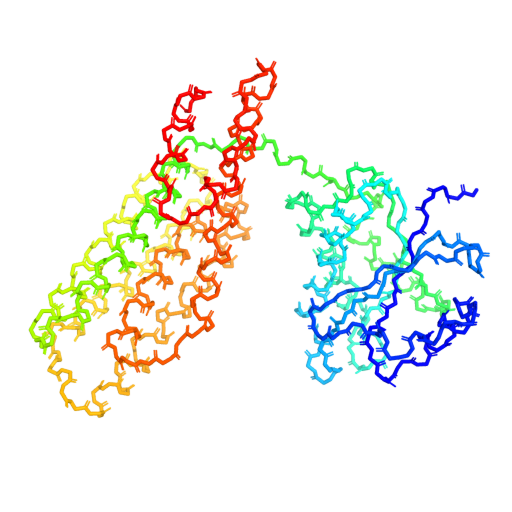ANYGLDEVQALEAEVNGLIDAIEEGEFPRNLKAITIIEQDNARTERLKIALSRLFPDGNIKAVKYEKELNSTIVSLLITSISFVNQLFNKNVDAKQSQKHILKQEFIQDIISQANQCISDLLTKLPDMVEEPVFSHMSETIREIQTQLDVLSQTVNDQALDERESIVQLVVTTLNPFQVSVEVAKLRLHDYEHKEIGWCCYIIGMGTLFAYYDYLEQDIHFLRLNLEQAIKAAQFRILNEVGLKLIPQDEFPWDQVKYLLLLENAEDLLNLYENSGG